Protein AF-A0A949JS38-F1 (afdb_monomer)

Nearest PDB structures (foldseek):
  2qen-assembly1_A  TM=5.656E-01  e=4.832E-04  unclassified
  4xgc-assembly1_A  TM=4.707E-01  e=5.385E-02  Drosophila melanogaster
  2z4r-assembly2_B  TM=6.639E-01  e=4.029E-01  Thermotoga maritima
  3bos-assembly1_B  TM=5.847E-01  e=5.251E-01  Shewanella amazonensis SB2B

Mean predicted aligned error: 8.57 Å

Sequence (221 aa):
MDEFELITRNENFEMDFFSFLRSLANSFRVAYITSSRDELQQMCHDKDISDSPFFNIFSNLPLRPFSRDEAIELVTVPSEHEGVPLGSYAEKLIDLAGLFPFYLQMACCSLFDHLTDDPDAEPNWKNVTEMFEEEALPHYSFIWEKFDDSEKSNMSKIASGKSIDRKFHFVNENLVRRGYLIETDAGPLLCSDSFRNFVLRSGDVQTGRGRFSSLLGKFKI

Secondary structure (DSSP, 8-state):
--STHHHHT-TTS-HHHHHHHHHHHHHSS-------SS-HHHH-SSHHHHT-GGGGGPPP----PPPHHHHHHHHHHHHHHTT---GGGHHHHHHHH-S-HHHHHHHHHHHHHHHHH-TTSPP-HHHHHHHHHHHHHHHHHHHHHHS-HHHHHHHHHHHTTPPPPGGGHHHHHHHHHTTSEEEETTEEEES-HHHHHHHHHHHHHHHS-----SSTTS---

Radius of gyration: 21.27 Å; Cα contacts (8 Å, |Δi|>4): 209; chains: 1; bounding box: 48×50×56 Å

pLDDT: mean 83.8, std 16.25, range [30.7, 98.25]

Solvent-accessible surface area (backbone atoms only — not comparable to full-atom values): 13008 Å² total; per-residue (Å²): 82,75,58,42,58,61,55,59,67,35,86,89,60,48,71,67,57,45,50,51,54,40,48,44,44,76,76,44,101,49,85,87,62,75,40,54,95,62,62,69,69,78,56,33,84,45,68,74,58,43,66,31,71,49,67,74,76,64,81,89,78,87,85,63,49,47,54,73,66,56,45,43,48,64,41,28,54,62,25,45,73,72,72,56,66,38,55,96,46,34,68,63,41,37,47,45,38,14,43,38,66,70,44,32,48,46,39,47,50,42,46,47,57,58,37,68,78,37,77,87,55,78,81,59,60,67,58,30,48,50,54,31,51,64,68,45,43,66,57,53,50,55,54,56,70,72,45,51,74,66,55,51,52,49,52,35,34,41,57,70,74,44,88,78,66,78,90,47,51,70,61,48,53,52,35,37,70,73,42,56,30,39,85,48,100,92,44,68,40,59,40,18,53,53,58,32,52,50,41,48,61,55,45,49,42,76,76,61,87,58,90,87,83,77,74,82,82,75,78,80,132

Foldseek 3Di:
DEQCLVVLPDPVCDLVNLVVVVCPVVVHVDDDDYDHPDQPLVSRPDPVNSPRCSSVVDDDDDDAFDDLVVQLCLQAVVCVVVVQGCNVCSVVLCQLQFRHSVLSVLLSVLQSVVCVVPVPDDGPVVSSSVSSLVVCVVVLVVVQVPDDPLLLVVLLCQLVVHDDDPVCVVSVVVCVSRQQWDQDPSGIHGRHPSSSVVSPVVVVVVVDDDDPPPPVPPDDD

Structure (mmCIF, N/CA/C/O backbone):
data_AF-A0A949JS38-F1
#
_entry.id   AF-A0A949JS38-F1
#
loop_
_atom_site.group_PDB
_atom_site.id
_atom_site.type_symbol
_atom_site.label_atom_id
_atom_site.label_alt_id
_atom_site.label_comp_id
_atom_site.label_asym_id
_atom_site.label_entity_id
_atom_site.label_seq_id
_atom_site.pdbx_PDB_ins_code
_atom_site.Cartn_x
_atom_site.Cartn_y
_atom_site.Cartn_z
_atom_site.occupancy
_atom_site.B_iso_or_equiv
_atom_site.auth_seq_id
_atom_site.auth_comp_id
_atom_site.auth_asym_id
_atom_site.auth_atom_id
_atom_site.pdbx_PDB_model_num
ATOM 1 N N . MET A 1 1 ? 15.409 -10.650 -11.166 1.00 87.94 1 MET A N 1
ATOM 2 C CA . MET A 1 1 ? 16.331 -9.503 -11.098 1.00 87.94 1 MET A CA 1
ATOM 3 C C . MET A 1 1 ? 15.569 -8.411 -10.399 1.00 87.94 1 MET A C 1
ATOM 5 O O . MET A 1 1 ? 14.572 -7.959 -10.949 1.00 87.94 1 MET A O 1
ATOM 9 N N . ASP A 1 2 ? 15.967 -8.109 -9.172 1.00 87.38 2 ASP A N 1
ATOM 10 C CA . ASP A 1 2 ? 15.264 -7.124 -8.359 1.00 87.38 2 ASP A CA 1
ATOM 11 C C . ASP A 1 2 ? 15.793 -5.713 -8.620 1.00 87.38 2 ASP A C 1
ATOM 13 O O . ASP A 1 2 ? 16.936 -5.573 -9.059 1.00 87.38 2 ASP A O 1
ATOM 17 N N . GLU A 1 3 ? 14.946 -4.709 -8.391 1.00 85.50 3 GLU A N 1
ATOM 18 C CA . GLU A 1 3 ? 15.237 -3.281 -8.590 1.00 85.50 3 GLU A CA 1
ATOM 19 C C . GLU A 1 3 ? 15.931 -2.990 -9.936 1.00 85.50 3 GLU A C 1
ATOM 21 O O . GLU A 1 3 ? 16.972 -2.328 -10.017 1.00 85.50 3 GLU A O 1
ATOM 26 N N . PHE A 1 4 ? 15.370 -3.526 -11.026 1.00 85.88 4 PHE A N 1
ATOM 27 C CA . PHE A 1 4 ? 15.986 -3.489 -12.355 1.00 85.88 4 PHE A CA 1
ATOM 28 C C . PHE A 1 4 ? 16.203 -2.057 -12.877 1.00 85.88 4 PHE A C 1
ATOM 30 O O . PHE A 1 4 ? 17.071 -1.837 -13.722 1.00 85.88 4 PHE A O 1
ATOM 37 N N . GLU A 1 5 ? 15.499 -1.061 -12.328 1.00 81.81 5 GLU A N 1
ATOM 38 C CA . GLU A 1 5 ? 15.739 0.356 -12.608 1.00 81.81 5 GLU A CA 1
ATOM 39 C C . GLU A 1 5 ? 17.166 0.824 -12.282 1.00 81.81 5 GLU A C 1
ATOM 41 O O . GLU A 1 5 ? 17.645 1.796 -12.865 1.00 81.81 5 GLU A O 1
ATOM 46 N N . LEU A 1 6 ? 17.868 0.153 -11.364 1.00 84.12 6 LEU A N 1
ATOM 47 C CA . LEU A 1 6 ? 19.260 0.476 -11.047 1.00 84.12 6 LEU A CA 1
ATOM 48 C C . LEU A 1 6 ? 20.198 0.091 -12.193 1.00 84.12 6 LEU A C 1
ATOM 50 O O . LEU A 1 6 ? 21.195 0.770 -12.433 1.00 84.12 6 LEU A O 1
ATOM 54 N N . ILE A 1 7 ? 19.863 -0.977 -12.920 1.00 83.25 7 ILE A N 1
ATOM 55 C CA . ILE A 1 7 ? 20.617 -1.433 -14.090 1.00 83.25 7 ILE A CA 1
ATOM 56 C C . ILE A 1 7 ? 20.345 -0.499 -15.268 1.00 83.25 7 ILE A C 1
ATOM 58 O O . ILE A 1 7 ? 21.285 -0.078 -15.932 1.00 83.25 7 ILE A O 1
ATOM 62 N N . THR A 1 8 ? 19.086 -0.108 -15.493 1.00 76.88 8 THR A N 1
ATOM 63 C CA . THR A 1 8 ? 18.723 0.775 -16.618 1.00 76.88 8 THR A CA 1
ATOM 64 C C . THR A 1 8 ? 19.242 2.205 -16.472 1.00 76.88 8 THR A C 1
ATOM 66 O O . THR A 1 8 ? 19.313 2.926 -17.461 1.00 76.88 8 THR A O 1
ATOM 69 N N . ARG A 1 9 ? 19.586 2.639 -15.253 1.00 76.00 9 ARG A N 1
ATOM 70 C CA . ARG A 1 9 ? 20.145 3.973 -14.970 1.00 76.00 9 ARG A CA 1
ATOM 71 C C . ARG A 1 9 ? 21.671 4.007 -14.916 1.00 76.00 9 ARG A C 1
ATOM 73 O O . ARG A 1 9 ? 22.242 5.076 -14.723 1.00 76.00 9 ARG A O 1
ATOM 80 N N . ASN A 1 10 ? 22.333 2.860 -15.021 1.00 81.62 10 ASN A N 1
ATOM 81 C CA . ASN A 1 10 ? 23.780 2.776 -14.909 1.00 81.62 10 ASN A CA 1
ATOM 82 C C . ASN A 1 10 ? 24.414 2.803 -16.303 1.00 81.62 10 ASN A C 1
ATOM 84 O O . ASN A 1 10 ? 24.256 1.870 -17.085 1.00 81.62 10 ASN A O 1
ATOM 88 N N . GLU A 1 11 ? 25.176 3.863 -16.568 1.00 79.88 11 GLU A N 1
ATOM 89 C CA . GLU A 1 11 ? 25.832 4.137 -17.853 1.00 79.88 11 GLU A CA 1
ATOM 90 C C . GLU A 1 11 ? 26.810 3.036 -18.299 1.00 79.88 11 GLU A C 1
ATOM 92 O O . GLU A 1 11 ? 27.129 2.944 -19.477 1.00 79.88 11 GLU A O 1
ATOM 97 N N . ASN A 1 12 ? 27.263 2.159 -17.394 1.00 84.62 12 ASN A N 1
ATOM 98 C CA . ASN A 1 12 ? 28.128 1.029 -17.752 1.00 84.62 12 ASN A CA 1
ATOM 99 C C . ASN A 1 12 ? 27.372 -0.131 -18.427 1.00 84.62 12 ASN A C 1
ATOM 101 O O . ASN A 1 12 ? 28.005 -1.069 -18.914 1.00 84.62 12 ASN A O 1
ATOM 105 N N . PHE A 1 13 ? 26.034 -0.119 -18.419 1.00 81.56 13 PHE A N 1
ATOM 106 C CA . PHE A 1 13 ? 25.211 -1.122 -19.094 1.00 81.56 13 PHE A CA 1
ATOM 107 C C . PHE A 1 13 ? 24.659 -0.559 -20.401 1.00 81.56 13 PHE A C 1
ATOM 109 O O . PHE A 1 13 ? 23.570 0.007 -20.459 1.00 81.56 13 PHE A O 1
ATOM 116 N N . GLU A 1 14 ? 25.431 -0.745 -21.465 1.00 79.88 14 GLU A N 1
ATOM 117 C CA . GLU A 1 14 ? 25.100 -0.274 -22.809 1.00 79.88 14 GLU A CA 1
ATOM 118 C C . GLU A 1 14 ? 24.140 -1.226 -23.555 1.00 79.88 14 GLU A C 1
ATOM 120 O O . GLU A 1 14 ? 23.794 -2.317 -23.094 1.00 79.88 14 GLU A O 1
ATOM 125 N N . MET A 1 15 ? 23.715 -0.839 -24.761 1.00 77.94 15 MET A N 1
ATOM 126 C CA . MET A 1 15 ? 22.736 -1.579 -25.572 1.00 77.94 15 MET A CA 1
ATOM 127 C C . MET A 1 15 ? 23.121 -3.043 -25.860 1.00 77.94 15 MET A C 1
ATOM 129 O O . MET A 1 15 ? 22.245 -3.915 -25.938 1.00 77.94 15 MET A O 1
ATOM 133 N N . ASP A 1 16 ? 24.415 -3.339 -25.977 1.00 83.75 16 ASP A N 1
ATOM 134 C CA . ASP A 1 16 ? 24.921 -4.695 -26.217 1.00 83.75 16 ASP A CA 1
ATOM 135 C C . ASP A 1 16 ? 24.599 -5.649 -25.061 1.00 83.75 16 ASP A C 1
ATOM 137 O O . ASP A 1 16 ? 24.275 -6.819 -25.288 1.00 83.75 16 ASP A O 1
ATOM 141 N N . PHE A 1 17 ? 24.592 -5.146 -23.824 1.00 86.69 17 PHE A N 1
ATOM 142 C CA . PHE A 1 17 ? 24.209 -5.925 -22.649 1.00 86.69 17 PHE A CA 1
ATOM 143 C C . PHE A 1 17 ? 22.748 -6.388 -22.744 1.00 86.69 17 PHE A C 1
ATOM 145 O O . PHE A 1 17 ? 22.448 -7.575 -22.586 1.00 86.69 17 PHE A O 1
ATOM 152 N N . PHE A 1 18 ? 21.830 -5.478 -23.078 1.00 84.69 18 PHE A N 1
ATOM 153 C CA . PHE A 1 18 ? 20.408 -5.801 -23.228 1.00 84.69 18 PHE A CA 1
ATOM 154 C C . PHE A 1 18 ? 20.143 -6.707 -24.438 1.00 84.69 18 PHE A C 1
ATOM 156 O O . PHE A 1 18 ? 19.307 -7.614 -24.375 1.00 84.69 18 PHE A O 1
ATOM 163 N N . SER A 1 19 ? 20.893 -6.519 -25.526 1.00 85.12 19 SER A N 1
ATOM 164 C CA . SER A 1 19 ? 20.834 -7.385 -26.709 1.00 85.12 19 SER A CA 1
ATOM 165 C C . SER A 1 19 ? 21.285 -8.812 -26.392 1.00 85.12 19 SER A C 1
ATOM 167 O O . SER A 1 19 ? 20.651 -9.777 -26.828 1.00 85.12 19 SER A O 1
ATOM 169 N N . PHE A 1 20 ? 22.330 -8.961 -25.575 1.00 88.44 20 PHE A N 1
ATOM 170 C CA . PHE A 1 20 ? 22.788 -10.256 -25.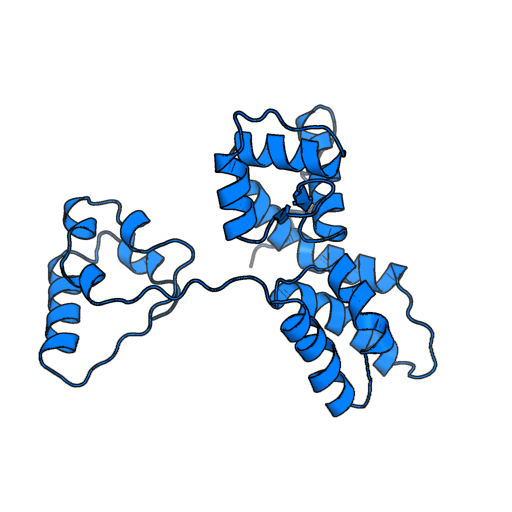082 1.00 88.44 20 PHE A CA 1
ATOM 171 C C . PHE A 1 20 ? 21.723 -10.952 -24.223 1.00 88.44 20 PHE A C 1
ATOM 173 O O . PHE A 1 20 ? 21.389 -12.108 -24.492 1.00 88.44 20 PHE A O 1
AT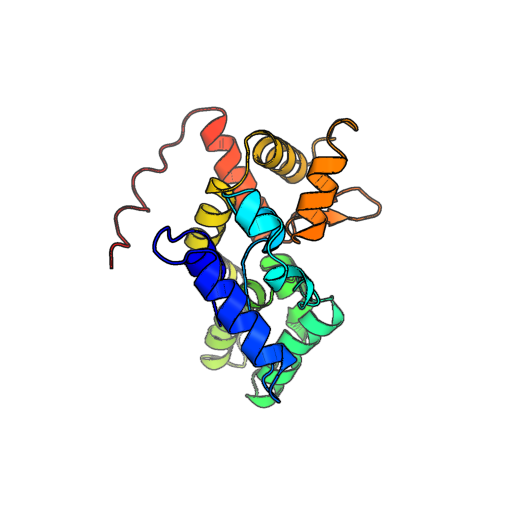OM 180 N N . LEU A 1 21 ? 21.119 -10.247 -23.258 1.00 89.12 21 LEU A N 1
ATOM 181 C CA . LEU A 1 21 ? 20.024 -10.799 -22.449 1.00 89.12 21 LEU A CA 1
ATOM 182 C C . LEU A 1 21 ? 18.840 -11.235 -23.326 1.00 89.12 21 LEU A C 1
ATOM 184 O O . LEU A 1 21 ? 18.326 -12.344 -23.176 1.00 89.12 21 LEU A O 1
ATOM 188 N N . ARG A 1 22 ? 18.443 -10.420 -24.312 1.00 86.88 22 ARG A N 1
ATOM 189 C CA . ARG A 1 22 ? 17.386 -10.797 -25.264 1.00 86.88 22 ARG A CA 1
ATOM 190 C C . ARG A 1 22 ? 17.742 -12.064 -26.044 1.00 86.88 22 ARG A C 1
ATOM 192 O O . ARG A 1 22 ? 16.888 -12.930 -26.227 1.00 86.88 22 ARG A O 1
ATOM 199 N N . SER A 1 23 ? 18.981 -12.169 -26.525 1.00 89.56 23 SER A N 1
ATOM 200 C CA . SER A 1 23 ? 19.458 -13.341 -27.265 1.00 89.56 23 SER A CA 1
ATOM 201 C C . SER A 1 23 ? 19.351 -14.615 -26.428 1.00 89.56 23 SER A C 1
ATOM 203 O O . SER A 1 23 ? 18.895 -15.641 -26.938 1.00 89.56 23 SER A O 1
ATOM 205 N N . LEU A 1 24 ? 19.682 -14.537 -25.135 1.00 91.25 24 LEU A N 1
ATOM 206 C CA . LEU A 1 24 ? 19.556 -15.663 -24.213 1.00 91.25 24 LEU A CA 1
ATOM 207 C C . LEU A 1 24 ? 18.102 -16.129 -24.053 1.00 91.25 24 LEU A C 1
ATOM 209 O O . LEU A 1 24 ? 17.839 -17.324 -24.183 1.00 91.25 24 LEU A O 1
ATOM 213 N N . ALA A 1 25 ? 17.163 -15.206 -23.831 1.00 88.50 25 ALA A N 1
ATOM 214 C CA . ALA A 1 25 ? 15.741 -15.541 -23.700 1.00 88.50 25 ALA A CA 1
ATOM 215 C C . ALA A 1 25 ? 15.124 -16.102 -24.993 1.00 88.50 25 ALA A C 1
ATOM 217 O O . ALA A 1 25 ? 14.260 -16.970 -24.937 1.00 88.50 25 ALA A O 1
ATOM 218 N N . ASN A 1 26 ? 15.567 -15.628 -26.162 1.00 87.31 26 ASN A N 1
ATOM 219 C CA . ASN A 1 26 ? 15.029 -16.085 -27.448 1.00 87.31 26 ASN A CA 1
ATOM 220 C C . ASN A 1 26 ? 15.641 -17.407 -27.925 1.00 87.31 26 ASN A C 1
ATOM 222 O O . ASN A 1 26 ? 14.975 -18.184 -28.606 1.00 87.31 26 ASN A O 1
ATOM 226 N N . SER A 1 27 ? 16.919 -17.641 -27.619 1.00 91.75 27 SER A N 1
ATOM 227 C CA . SER A 1 27 ? 17.679 -18.774 -28.166 1.00 91.75 27 SER A CA 1
ATOM 228 C C . SER A 1 27 ? 17.732 -19.969 -27.215 1.00 91.75 27 SER A C 1
ATOM 230 O O . SER A 1 27 ? 18.040 -21.081 -27.644 1.00 91.75 27 SER A O 1
ATOM 232 N N . PHE A 1 28 ? 17.431 -19.766 -25.930 1.00 91.56 28 PHE A N 1
ATOM 233 C CA . PHE A 1 28 ? 17.502 -20.796 -24.897 1.00 91.56 28 PHE A CA 1
ATOM 234 C C . PHE A 1 28 ? 16.249 -20.793 -24.019 1.00 91.56 28 PHE A C 1
ATOM 236 O O . PHE A 1 28 ? 15.435 -19.878 -24.044 1.00 91.56 28 PHE A O 1
ATOM 243 N N . ARG A 1 29 ? 16.090 -21.840 -23.200 1.00 90.31 29 ARG A N 1
ATOM 244 C CA . ARG A 1 29 ? 14.990 -21.952 -22.228 1.00 90.31 29 ARG A CA 1
ATOM 245 C C . ARG A 1 29 ? 15.288 -21.132 -20.970 1.00 90.31 29 ARG A C 1
ATOM 247 O O . ARG A 1 29 ? 15.443 -21.693 -19.889 1.00 90.31 29 ARG A O 1
ATOM 254 N N . VAL A 1 30 ? 15.413 -19.819 -21.135 1.00 91.69 30 VAL A N 1
ATOM 255 C CA . VAL A 1 30 ? 15.666 -18.863 -20.052 1.00 91.69 30 VAL A CA 1
ATOM 256 C C . VAL A 1 30 ? 14.464 -17.935 -19.929 1.00 91.69 30 VAL A C 1
ATOM 258 O O . VAL A 1 30 ? 14.042 -17.336 -20.912 1.00 91.69 30 VAL A O 1
ATOM 261 N N . ALA A 1 31 ? 13.926 -17.809 -18.716 1.00 89.06 31 ALA A N 1
ATOM 262 C CA . ALA A 1 31 ? 12.876 -16.852 -18.387 1.00 89.06 31 ALA A CA 1
ATOM 263 C C . ALA A 1 31 ? 13.424 -15.804 -17.414 1.00 89.06 31 ALA A C 1
ATOM 265 O O . ALA A 1 31 ? 14.128 -16.143 -16.460 1.00 89.06 31 ALA A O 1
ATOM 266 N N . TYR A 1 32 ? 13.081 -14.539 -17.647 1.00 89.06 32 TYR A N 1
ATOM 267 C CA . TYR A 1 32 ? 13.442 -13.434 -16.770 1.00 89.06 32 TYR A CA 1
ATOM 268 C C . TYR A 1 32 ? 12.217 -12.946 -16.011 1.00 89.06 32 TYR A C 1
ATOM 270 O O . TYR A 1 32 ? 11.167 -12.705 -16.598 1.00 89.06 32 TYR A O 1
ATOM 278 N N . ILE A 1 33 ? 12.389 -12.762 -14.707 1.00 89.88 33 ILE A N 1
ATOM 279 C CA . ILE A 1 33 ? 11.440 -12.051 -13.856 1.00 89.88 33 ILE A CA 1
ATOM 280 C C . ILE A 1 33 ? 12.175 -10.818 -13.352 1.00 89.88 33 ILE A C 1
ATOM 282 O O . ILE A 1 33 ? 13.235 -10.945 -12.728 1.00 89.88 33 ILE A O 1
ATOM 286 N N . THR A 1 34 ? 11.652 -9.642 -13.673 1.00 89.00 34 THR A N 1
ATOM 287 C CA . THR A 1 34 ? 12.184 -8.346 -13.252 1.00 89.00 34 THR A CA 1
ATOM 288 C C . THR A 1 34 ? 11.163 -7.648 -12.361 1.00 89.00 34 THR A C 1
ATOM 290 O O . THR A 1 34 ? 9.959 -7.759 -12.587 1.00 89.00 34 THR A O 1
ATOM 293 N N . SER A 1 35 ? 11.644 -6.937 -11.349 1.00 89.50 35 SER A N 1
ATOM 294 C CA . SER A 1 35 ? 10.848 -6.002 -10.551 1.00 89.50 35 SER A CA 1
ATOM 295 C C . SER A 1 35 ? 11.441 -4.609 -10.683 1.00 89.50 35 SER A C 1
ATOM 297 O O . SER A 1 35 ? 12.659 -4.445 -10.784 1.00 89.50 35 SER A O 1
ATOM 299 N N . SER A 1 36 ? 10.567 -3.611 -10.715 1.00 85.88 36 SER A N 1
ATOM 300 C CA . SER A 1 36 ? 10.944 -2.205 -10.717 1.00 85.88 36 SER A CA 1
ATOM 301 C C . SER A 1 36 ? 9.856 -1.353 -10.083 1.00 85.88 36 SER A C 1
ATOM 303 O O . SER A 1 36 ? 8.688 -1.746 -10.050 1.00 85.88 36 SER A O 1
ATOM 305 N N . ARG A 1 37 ? 10.235 -0.178 -9.571 1.00 78.69 37 ARG A N 1
ATOM 306 C CA . ARG A 1 37 ? 9.273 0.765 -8.971 1.00 78.69 37 ARG A CA 1
ATOM 307 C C . ARG A 1 37 ? 8.368 1.444 -9.994 1.00 78.69 37 ARG A C 1
ATOM 309 O O . ARG A 1 37 ? 7.178 1.594 -9.738 1.00 78.69 37 ARG A O 1
ATOM 316 N N . ASP A 1 38 ? 8.933 1.835 -11.130 1.00 73.69 38 ASP A N 1
ATOM 317 C CA . ASP A 1 38 ? 8.195 2.423 -12.248 1.00 73.69 38 ASP A CA 1
ATOM 318 C C . ASP A 1 38 ? 8.284 1.505 -13.472 1.00 73.69 38 ASP A C 1
ATOM 320 O O . ASP A 1 38 ? 9.116 0.593 -13.535 1.00 73.69 38 ASP A O 1
ATOM 324 N N . GLU A 1 39 ? 7.420 1.741 -14.458 1.00 72.81 39 GLU A N 1
ATOM 325 C CA . GLU A 1 39 ? 7.429 0.990 -15.712 1.00 72.81 39 GLU A CA 1
ATOM 326 C C . GLU A 1 39 ? 8.792 1.124 -16.406 1.00 72.81 39 GLU A C 1
ATOM 328 O O . GLU A 1 39 ? 9.268 2.230 -16.663 1.00 72.81 39 GLU A O 1
ATOM 333 N N . LEU A 1 40 ? 9.412 -0.009 -16.749 1.00 68.38 40 LEU A N 1
ATOM 334 C CA . LEU A 1 40 ? 10.768 -0.054 -17.316 1.00 68.38 40 LEU A CA 1
ATOM 335 C C . LEU A 1 40 ? 10.936 0.815 -18.572 1.00 68.38 40 LEU A C 1
ATOM 337 O O . LEU A 1 40 ? 11.979 1.439 -18.758 1.00 68.38 40 LEU A O 1
ATOM 341 N N . GLN A 1 41 ? 9.888 0.904 -19.394 1.00 64.44 41 GLN A N 1
ATOM 342 C CA . GLN A 1 41 ? 9.847 1.741 -20.599 1.00 64.44 41 GLN A CA 1
ATOM 343 C C . GLN A 1 41 ? 9.968 3.238 -20.276 1.00 64.44 41 GLN A C 1
ATOM 345 O O . GLN A 1 41 ? 10.557 3.984 -21.050 1.00 64.44 41 GLN A O 1
ATOM 350 N N . GLN A 1 42 ? 9.451 3.676 -19.124 1.00 64.94 42 GLN A N 1
ATOM 351 C CA . GLN A 1 42 ? 9.518 5.069 -18.673 1.00 64.94 42 GLN A CA 1
ATOM 352 C C . GLN A 1 42 ? 10.854 5.402 -17.986 1.00 64.94 42 GLN A C 1
ATOM 354 O O . GLN A 1 42 ? 11.213 6.570 -17.873 1.00 64.94 42 GLN A O 1
ATOM 359 N N . MET A 1 43 ? 11.594 4.385 -17.529 1.00 59.09 43 MET A N 1
ATOM 360 C CA . MET A 1 43 ? 12.830 4.531 -16.746 1.00 59.09 43 MET A CA 1
ATOM 361 C C . MET A 1 43 ? 14.115 4.576 -17.585 1.00 59.09 43 MET A C 1
ATOM 363 O O . MET A 1 43 ? 15.190 4.818 -17.034 1.00 59.09 43 MET A O 1
ATOM 367 N N . CYS A 1 44 ? 14.033 4.337 -18.895 1.00 58.81 44 CYS A N 1
ATOM 368 C CA . CYS A 1 44 ? 15.180 4.437 -19.794 1.00 58.81 44 CYS A CA 1
ATOM 369 C C . CYS A 1 44 ? 15.436 5.908 -20.151 1.00 58.81 44 CYS A C 1
ATOM 371 O O . CYS A 1 44 ? 14.646 6.531 -20.856 1.00 58.81 44 CYS A O 1
ATOM 373 N N . HIS A 1 45 ? 16.539 6.470 -19.646 1.00 54.72 45 HIS A N 1
ATOM 374 C CA . HIS A 1 45 ? 16.934 7.854 -19.935 1.00 54.72 45 HIS A CA 1
ATOM 375 C C . HIS A 1 45 ? 17.437 8.047 -21.372 1.00 54.72 45 HIS A C 1
ATOM 377 O O . HIS A 1 45 ? 17.304 9.142 -21.918 1.00 54.72 45 HIS A O 1
ATOM 383 N N . ASP A 1 46 ? 17.951 6.984 -21.992 1.00 56.09 46 ASP A N 1
ATOM 384 C CA . ASP A 1 46 ? 18.319 6.974 -23.402 1.00 56.09 46 ASP A CA 1
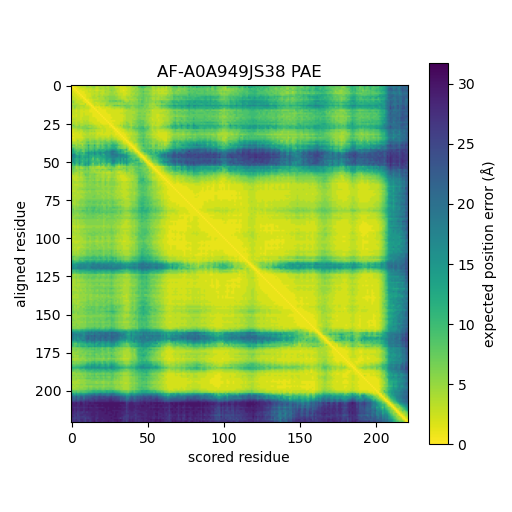ATOM 385 C C . ASP A 1 46 ? 17.148 6.493 -24.255 1.00 56.09 46 ASP A C 1
ATOM 387 O O . ASP A 1 46 ? 16.683 5.359 -24.103 1.00 56.09 46 ASP A O 1
ATOM 391 N N . LYS A 1 47 ? 16.698 7.339 -25.190 1.00 54.06 47 LYS A N 1
ATOM 392 C CA . LYS A 1 47 ? 15.646 6.981 -26.158 1.00 54.06 47 LYS A CA 1
ATOM 393 C C . LYS A 1 47 ? 16.027 5.759 -26.996 1.00 54.06 47 LYS A C 1
ATOM 395 O O . LYS A 1 47 ? 15.174 4.943 -27.327 1.00 54.06 47 LYS A O 1
ATOM 400 N N . ASP A 1 48 ? 17.318 5.598 -27.264 1.00 52.47 48 ASP A N 1
ATOM 401 C CA . ASP A 1 48 ? 17.834 4.446 -27.996 1.00 52.47 48 ASP A CA 1
ATOM 402 C C . ASP A 1 48 ? 17.683 3.150 -27.171 1.00 52.47 48 ASP A C 1
ATOM 404 O O . ASP A 1 48 ? 17.363 2.096 -27.717 1.00 52.47 48 ASP A O 1
ATOM 408 N N . ILE A 1 49 ? 17.825 3.220 -25.839 1.00 54.78 49 ILE A N 1
ATOM 409 C CA . ILE A 1 49 ? 17.631 2.083 -24.923 1.00 54.78 49 ILE A CA 1
ATOM 410 C C . ILE A 1 49 ? 16.139 1.831 -24.655 1.00 54.78 49 ILE A C 1
ATOM 412 O O . ILE A 1 49 ? 15.744 0.671 -24.560 1.00 54.78 49 ILE A O 1
ATOM 416 N N . SER A 1 50 ? 15.288 2.863 -24.587 1.00 55.88 50 SER A N 1
ATOM 417 C CA . SER A 1 50 ? 13.832 2.672 -24.454 1.00 55.88 50 SER A CA 1
ATOM 418 C C . SER A 1 50 ? 13.224 1.962 -25.665 1.00 55.88 50 SER A C 1
ATOM 420 O O . SER A 1 50 ? 12.310 1.156 -25.505 1.00 55.88 50 SER A O 1
ATOM 422 N N . ASP A 1 51 ? 13.782 2.205 -26.855 1.00 57.47 51 ASP A N 1
ATOM 423 C CA . ASP A 1 51 ? 13.426 1.508 -28.096 1.00 57.47 51 ASP A CA 1
ATOM 424 C C . ASP A 1 51 ? 14.137 0.146 -28.233 1.00 57.47 51 ASP A C 1
ATOM 426 O O . ASP A 1 51 ? 13.956 -0.566 -29.230 1.00 57.47 51 ASP A O 1
ATOM 430 N N . SER A 1 52 ? 14.923 -0.263 -27.224 1.00 65.00 52 SER A N 1
ATOM 431 C CA . SER A 1 52 ? 15.607 -1.552 -27.228 1.00 65.00 52 SER A CA 1
ATOM 432 C C . SER A 1 52 ? 14.592 -2.684 -27.370 1.00 65.00 52 SER A C 1
ATOM 434 O O . SER A 1 52 ? 13.660 -2.809 -26.563 1.00 65.00 52 SER A O 1
ATOM 436 N N . PRO A 1 53 ? 14.815 -3.614 -28.315 1.00 64.31 53 PRO A N 1
ATOM 437 C CA . PRO A 1 53 ? 13.991 -4.801 -28.443 1.00 64.31 53 PRO A CA 1
ATOM 438 C C . PRO A 1 53 ? 13.912 -5.602 -27.136 1.00 64.31 53 PRO A C 1
ATOM 440 O O . PRO A 1 53 ? 12.969 -6.366 -26.958 1.00 64.31 53 PRO A O 1
ATOM 443 N N . PHE A 1 54 ? 14.868 -5.474 -26.210 1.00 72.88 54 PHE A N 1
ATOM 444 C CA . PHE A 1 54 ? 14.826 -6.198 -24.938 1.00 72.88 54 PHE A CA 1
ATOM 445 C C . PHE A 1 54 ? 13.572 -5.891 -24.110 1.00 72.88 54 PHE A C 1
ATOM 447 O O . PHE A 1 54 ? 12.984 -6.819 -23.575 1.00 72.88 54 PHE A O 1
ATOM 454 N N . PHE A 1 55 ? 13.077 -4.654 -24.055 1.00 72.44 55 PHE A N 1
ATOM 455 C CA . PHE A 1 55 ? 11.886 -4.364 -23.241 1.00 72.44 55 PHE A CA 1
ATOM 456 C C . PHE A 1 55 ? 10.594 -4.945 -23.833 1.00 72.44 55 PHE A C 1
ATOM 458 O O . PHE A 1 55 ? 9.640 -5.204 -23.105 1.00 72.44 55 PHE A O 1
ATOM 465 N N . ASN A 1 56 ? 10.590 -5.255 -25.133 1.00 71.75 56 ASN A N 1
ATOM 466 C CA . ASN A 1 56 ? 9.431 -5.807 -25.837 1.00 71.75 56 ASN A CA 1
ATOM 467 C C . ASN A 1 56 ? 9.169 -7.297 -25.561 1.00 71.75 56 ASN A C 1
ATOM 469 O O . ASN A 1 56 ? 8.164 -7.818 -26.039 1.00 71.75 56 ASN A O 1
ATOM 473 N N . ILE A 1 57 ? 10.056 -8.011 -24.854 1.00 76.12 57 ILE A N 1
ATOM 474 C CA . ILE A 1 57 ? 9.811 -9.425 -24.492 1.00 76.12 57 ILE A CA 1
ATOM 475 C C . ILE A 1 57 ? 9.118 -9.587 -23.136 1.00 76.12 57 ILE A C 1
ATOM 477 O O . ILE A 1 57 ? 8.743 -10.702 -22.781 1.00 76.12 57 ILE A O 1
ATOM 481 N N . PHE A 1 58 ? 8.960 -8.503 -22.372 1.00 82.38 58 PHE A N 1
ATOM 482 C CA . PHE A 1 58 ? 8.354 -8.552 -21.047 1.00 82.38 58 PHE A CA 1
ATOM 483 C C . PHE A 1 58 ? 6.849 -8.306 -21.104 1.00 82.38 58 PHE A C 1
ATOM 485 O O . PHE A 1 58 ? 6.355 -7.478 -21.865 1.00 82.38 58 PHE A O 1
ATOM 492 N N . SER A 1 59 ? 6.120 -9.026 -20.254 1.00 83.44 59 SER A N 1
ATOM 493 C CA . SER A 1 59 ? 4.732 -8.714 -19.915 1.00 83.44 59 SER A CA 1
ATOM 494 C C . SER A 1 59 ? 4.715 -7.994 -18.572 1.00 83.44 59 SER A C 1
ATOM 496 O O . SER A 1 59 ? 5.273 -8.501 -17.600 1.00 83.44 59 SER A O 1
ATOM 498 N N . ASN A 1 60 ? 4.080 -6.824 -18.514 1.00 84.25 60 ASN A N 1
ATOM 499 C CA . ASN A 1 60 ? 3.993 -6.050 -17.280 1.00 84.25 60 ASN A CA 1
ATOM 500 C C . ASN A 1 60 ? 2.901 -6.626 -16.375 1.00 84.25 60 ASN A C 1
ATOM 502 O O . ASN A 1 60 ? 1.737 -6.696 -16.771 1.00 84.25 60 ASN A O 1
ATOM 506 N N . LEU A 1 61 ? 3.274 -6.984 -15.148 1.00 87.75 61 LEU A N 1
ATOM 507 C CA . LEU A 1 61 ? 2.343 -7.346 -14.084 1.00 87.75 61 LEU A CA 1
ATOM 508 C C . LEU A 1 61 ? 2.394 -6.257 -13.001 1.00 87.75 61 LEU A C 1
ATOM 510 O O . LEU A 1 61 ? 3.297 -6.283 -12.165 1.00 87.75 61 LEU A O 1
ATOM 514 N N . PRO A 1 62 ? 1.481 -5.270 -13.018 1.00 84.56 62 PRO A N 1
ATOM 515 C CA . PRO A 1 62 ? 1.473 -4.224 -12.006 1.00 84.56 62 PRO A CA 1
ATOM 516 C C . PRO A 1 62 ? 1.025 -4.800 -10.660 1.00 84.56 62 PRO A C 1
ATOM 518 O O . PRO A 1 62 ? -0.094 -5.301 -10.541 1.00 84.56 62 PRO A O 1
ATOM 521 N N . LEU A 1 63 ? 1.875 -4.682 -9.640 1.00 88.19 63 LEU A N 1
ATOM 522 C CA . LEU A 1 63 ? 1.491 -4.971 -8.261 1.00 88.19 63 LEU A CA 1
ATOM 523 C C . LEU A 1 63 ? 0.711 -3.784 -7.696 1.00 88.19 63 LEU A C 1
ATOM 525 O O . LEU A 1 63 ? 1.127 -2.631 -7.820 1.00 88.19 63 LEU A O 1
ATOM 529 N N . ARG A 1 64 ? -0.444 -4.075 -7.105 1.00 89.50 64 ARG A N 1
ATOM 530 C CA . ARG A 1 64 ? -1.361 -3.093 -6.521 1.00 89.50 64 ARG A CA 1
ATOM 531 C C . ARG A 1 64 ? -1.534 -3.385 -5.030 1.00 89.50 64 ARG A C 1
ATOM 533 O O . ARG A 1 64 ? -1.181 -4.486 -4.600 1.00 89.50 64 ARG A O 1
ATOM 540 N N . PRO A 1 65 ? -2.068 -2.433 -4.241 1.00 93.50 65 PRO A N 1
ATOM 541 C CA . PRO A 1 65 ? -2.610 -2.777 -2.934 1.00 93.50 65 PRO A CA 1
ATOM 542 C C . PRO A 1 65 ? -3.575 -3.956 -3.051 1.00 93.50 65 PRO A C 1
ATOM 544 O O . PRO A 1 65 ? -4.181 -4.168 -4.107 1.00 93.50 65 PRO A O 1
ATOM 547 N N . PHE A 1 66 ? -3.718 -4.695 -1.961 1.00 95.81 66 PHE A N 1
ATOM 548 C CA . PHE A 1 66 ? -4.673 -5.782 -1.874 1.00 95.81 66 PHE A CA 1
ATOM 549 C C . PHE A 1 66 ? -6.097 -5.307 -2.153 1.00 95.81 66 PHE A C 1
ATOM 551 O O . PHE A 1 66 ? -6.481 -4.166 -1.895 1.00 95.81 66 PHE A O 1
ATOM 558 N N . SER A 1 67 ? -6.902 -6.218 -2.677 1.00 94.69 67 SER A N 1
ATOM 559 C CA . SER A 1 67 ? -8.343 -6.145 -2.519 1.00 94.69 67 SER A CA 1
ATOM 560 C C . SER A 1 67 ? -8.710 -6.261 -1.040 1.00 94.69 67 SER A C 1
ATOM 562 O O . SER A 1 67 ? -7.924 -6.691 -0.194 1.00 94.69 67 SER A O 1
ATOM 564 N N . ARG A 1 68 ? -9.942 -5.882 -0.710 1.00 95.12 68 ARG A N 1
ATOM 565 C CA . ARG A 1 68 ? -10.430 -5.980 0.665 1.00 95.12 68 ARG A CA 1
ATOM 566 C C . ARG A 1 68 ? -10.434 -7.423 1.179 1.00 95.12 68 ARG A C 1
ATOM 568 O O . ARG A 1 68 ? -10.091 -7.640 2.333 1.00 95.12 68 ARG A O 1
ATOM 575 N N . ASP A 1 69 ? -10.770 -8.386 0.323 1.00 97.44 69 ASP A N 1
ATOM 576 C CA . ASP A 1 69 ? -10.802 -9.805 0.690 1.00 97.44 69 ASP A CA 1
ATOM 577 C C . ASP A 1 69 ? -9.388 -10.343 0.957 1.00 97.44 69 ASP A C 1
ATOM 579 O O . ASP A 1 69 ? -9.169 -10.987 1.978 1.00 97.44 69 ASP A O 1
ATOM 583 N N . GLU A 1 70 ? -8.408 -9.993 0.115 1.00 97.94 70 GLU A N 1
ATOM 584 C CA . GLU A 1 70 ? -6.991 -10.336 0.335 1.00 97.94 70 GLU A CA 1
ATOM 585 C C . GLU A 1 70 ? -6.436 -9.688 1.615 1.00 97.94 70 GLU A C 1
ATOM 587 O O . GLU A 1 70 ? -5.659 -10.304 2.343 1.00 97.94 70 GLU A O 1
ATOM 592 N N . ALA A 1 71 ? -6.839 -8.451 1.921 1.00 98.00 71 ALA A N 1
ATOM 593 C CA . ALA A 1 71 ? -6.444 -7.771 3.152 1.00 98.00 71 ALA A CA 1
ATOM 594 C C . ALA A 1 71 ? -7.036 -8.445 4.397 1.00 98.00 71 ALA A C 1
ATOM 596 O O . ALA A 1 71 ? -6.327 -8.630 5.384 1.00 98.00 71 ALA A O 1
ATOM 597 N N . ILE A 1 72 ? -8.308 -8.851 4.347 1.00 98.25 72 ILE A N 1
ATOM 598 C CA . ILE A 1 72 ? -8.934 -9.624 5.426 1.00 98.25 72 ILE A CA 1
ATOM 599 C C . ILE A 1 72 ? -8.210 -10.960 5.596 1.00 98.25 72 ILE A C 1
ATOM 601 O O . ILE A 1 72 ? -7.851 -11.300 6.718 1.00 98.25 72 ILE A O 1
ATOM 605 N N . GLU A 1 73 ? -7.932 -11.672 4.503 1.00 98.19 73 GLU A N 1
ATOM 606 C CA . GLU A 1 73 ? -7.218 -12.952 4.537 1.00 98.19 73 GLU A CA 1
ATOM 607 C C . GLU A 1 73 ? -5.817 -12.814 5.154 1.00 98.19 73 GLU A C 1
ATOM 609 O O . GLU A 1 73 ? -5.432 -13.631 5.995 1.00 98.19 73 GLU A O 1
ATOM 614 N N . LEU A 1 74 ? -5.083 -11.746 4.811 1.00 98.06 74 LEU A N 1
ATOM 615 C CA . LEU A 1 74 ? -3.778 -11.437 5.402 1.00 98.06 74 LEU A CA 1
ATOM 616 C C . LEU A 1 74 ? -3.857 -11.247 6.922 1.00 98.06 74 LEU A C 1
ATOM 618 O O . LEU A 1 74 ? -2.937 -11.648 7.631 1.00 98.06 74 LEU A O 1
ATOM 622 N N . VAL A 1 75 ? -4.929 -10.626 7.420 1.00 98.12 75 VAL A N 1
ATOM 623 C CA . VAL A 1 75 ? -5.136 -10.405 8.857 1.00 98.12 75 VAL A CA 1
ATOM 624 C C . VAL A 1 75 ? -5.543 -11.704 9.550 1.00 98.12 75 VAL A C 1
ATOM 626 O O . VAL A 1 75 ? -5.030 -12.017 10.624 1.00 98.12 75 VAL A O 1
ATOM 629 N N . THR A 1 76 ? -6.478 -12.462 8.976 1.00 97.88 76 THR A N 1
ATOM 630 C CA . THR A 1 76 ? -7.120 -13.592 9.660 1.00 97.88 76 THR A CA 1
ATOM 631 C C . THR A 1 76 ? -6.265 -14.850 9.638 1.00 97.88 76 THR A C 1
ATOM 633 O O . THR A 1 76 ? -6.030 -15.437 10.687 1.00 97.88 76 THR A O 1
ATOM 636 N N . VAL A 1 77 ? -5.763 -15.264 8.471 1.00 97.75 77 VAL A N 1
ATOM 637 C CA . VAL A 1 77 ? -5.175 -16.605 8.303 1.00 97.75 77 VAL A CA 1
ATOM 638 C C . VAL A 1 77 ? -3.892 -16.801 9.122 1.00 97.75 77 VAL A C 1
ATOM 640 O O . VAL A 1 77 ? -3.807 -17.797 9.844 1.00 97.75 77 VAL A O 1
ATOM 643 N N . PRO A 1 78 ? -2.894 -15.894 9.078 1.00 96.50 78 PRO A N 1
ATOM 644 C CA . PRO A 1 78 ? -1.667 -16.072 9.853 1.00 96.50 78 PRO A CA 1
ATOM 645 C C . PRO A 1 78 ? -1.921 -15.967 11.357 1.00 96.50 78 PRO A C 1
ATOM 647 O O . PRO A 1 78 ? -1.348 -16.717 12.140 1.00 96.50 78 PRO A O 1
ATOM 650 N N . SER A 1 79 ? -2.802 -15.055 11.766 1.00 95.94 79 SER A N 1
ATOM 651 C CA . SER A 1 79 ? -3.052 -14.794 13.181 1.00 95.94 79 SER A CA 1
ATOM 652 C C . SER A 1 79 ? -3.858 -15.910 13.856 1.00 95.94 79 SER A C 1
ATOM 654 O O . SER A 1 79 ? -3.556 -16.298 14.984 1.00 95.94 79 SER A O 1
ATOM 656 N N . GLU A 1 80 ? -4.818 -16.507 13.142 1.00 96.00 80 GLU A N 1
ATOM 657 C CA . GLU A 1 80 ? -5.515 -17.722 13.576 1.00 96.00 80 GLU A CA 1
ATOM 658 C C . GLU A 1 80 ? -4.564 -18.916 13.699 1.00 96.00 80 GLU A C 1
ATOM 660 O O . GLU A 1 80 ? -4.660 -19.673 14.666 1.00 96.00 80 GLU A O 1
ATOM 665 N N . HIS A 1 81 ? -3.630 -19.074 12.754 1.00 96.19 81 HIS A N 1
ATOM 666 C CA . HIS A 1 81 ? -2.634 -20.148 12.794 1.00 96.19 81 HIS A CA 1
ATOM 667 C C . HIS A 1 81 ? -1.738 -20.065 14.040 1.00 96.19 81 HIS A C 1
ATOM 669 O O . HIS A 1 81 ? -1.454 -21.089 14.659 1.00 96.19 81 HIS A O 1
ATOM 675 N N . GLU A 1 82 ? -1.348 -18.854 14.443 1.00 94.44 82 GLU A N 1
ATOM 676 C CA . GLU A 1 82 ? -0.523 -18.613 15.636 1.00 94.44 82 GLU A CA 1
ATOM 677 C C . GLU A 1 82 ? -1.333 -18.537 16.946 1.00 94.44 82 GLU A C 1
ATOM 679 O O . GLU A 1 82 ? -0.769 -18.321 18.017 1.00 94.44 82 GLU A O 1
ATOM 684 N N . GLY A 1 83 ? -2.655 -18.738 16.897 1.00 92.94 83 GLY A N 1
ATOM 685 C CA . GLY A 1 83 ? -3.512 -18.772 18.086 1.00 92.94 83 GLY A CA 1
ATOM 686 C C . GLY A 1 83 ? -3.861 -17.403 18.681 1.00 92.94 83 GLY A C 1
ATOM 687 O O . GLY A 1 83 ? -4.407 -17.356 19.783 1.00 92.94 83 GLY A O 1
ATOM 688 N N . VAL A 1 84 ? -3.606 -16.308 17.958 1.00 93.62 84 VAL A N 1
ATOM 689 C CA . VAL A 1 84 ? -3.939 -14.928 18.357 1.00 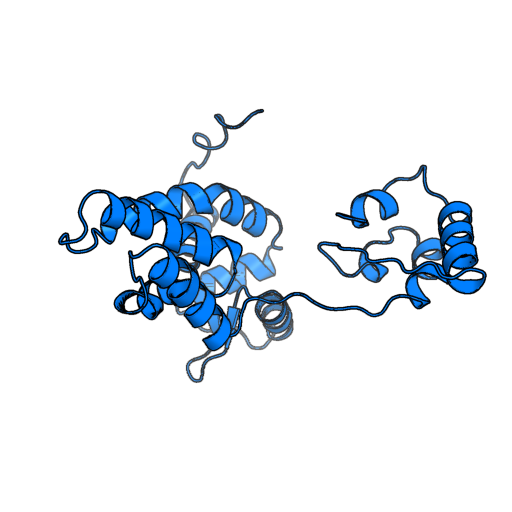93.62 84 VAL A CA 1
ATOM 690 C C . VAL A 1 84 ? -4.836 -14.309 17.277 1.00 93.62 84 VAL A C 1
ATOM 692 O O . VAL A 1 84 ? -4.380 -13.490 16.483 1.00 93.62 84 VAL A O 1
ATOM 695 N N . PRO A 1 85 ? -6.111 -14.721 17.168 1.00 94.62 85 PRO A N 1
ATOM 696 C CA . PRO A 1 85 ? -6.960 -14.359 16.037 1.00 94.62 85 PRO A CA 1
ATOM 697 C C . PRO A 1 85 ? -7.251 -12.852 15.994 1.00 94.62 85 PRO A C 1
ATOM 699 O O . PRO A 1 85 ? -7.928 -12.308 16.866 1.00 94.62 85 PRO A O 1
ATOM 702 N N . LEU A 1 86 ? -6.806 -12.181 14.928 1.00 96.56 86 LEU A N 1
ATOM 703 C CA . LEU A 1 86 ? -7.020 -10.742 14.720 1.00 96.56 86 LEU A CA 1
ATOM 704 C C . LEU A 1 86 ? -8.291 -10.414 13.920 1.00 96.56 86 LEU A C 1
ATOM 706 O O . LEU A 1 86 ? -8.570 -9.245 13.652 1.00 96.56 86 LEU A O 1
ATOM 710 N N . GLY A 1 87 ? -9.076 -11.419 13.524 1.00 96.38 87 GLY A N 1
ATOM 711 C CA . GLY A 1 87 ? -10.196 -11.246 12.591 1.00 96.38 87 GLY A CA 1
ATOM 712 C C . GLY A 1 87 ? -11.275 -10.258 13.043 1.00 96.38 87 GLY A C 1
ATOM 713 O O . GLY A 1 87 ? -11.805 -9.513 12.221 1.00 96.38 87 GLY A O 1
ATOM 714 N N . SER A 1 88 ? -11.553 -10.166 14.346 1.00 96.06 88 SER A N 1
ATOM 715 C CA . SER A 1 88 ? -12.485 -9.173 14.912 1.00 96.06 88 SER A CA 1
ATOM 716 C C . SER A 1 88 ? -12.003 -7.724 14.759 1.00 96.06 88 SER A C 1
ATOM 718 O O . SER A 1 88 ? -12.798 -6.792 14.888 1.00 96.06 88 SER A O 1
ATOM 720 N N . TYR A 1 89 ? -10.717 -7.529 14.466 1.00 96.81 89 TYR A N 1
ATOM 721 C CA . TYR A 1 89 ? -10.056 -6.235 14.351 1.00 96.81 89 TYR A CA 1
ATOM 722 C C . TYR A 1 89 ? -9.681 -5.870 12.909 1.00 96.81 89 TYR A C 1
ATOM 724 O O . TYR A 1 89 ? -9.166 -4.773 12.687 1.00 96.81 89 TYR A O 1
ATOM 732 N N . ALA A 1 90 ? -9.959 -6.743 11.933 1.00 97.75 90 ALA A N 1
ATOM 733 C CA . ALA A 1 90 ? -9.517 -6.593 10.546 1.00 97.75 90 ALA A CA 1
ATOM 734 C C . ALA A 1 90 ? -9.917 -5.251 9.922 1.00 97.75 90 ALA A C 1
ATOM 736 O O . ALA A 1 90 ? -9.067 -4.558 9.375 1.00 97.75 90 ALA A O 1
ATOM 737 N N . GLU A 1 91 ? -11.175 -4.832 10.080 1.00 97.44 91 GLU A N 1
ATOM 738 C CA . GLU A 1 91 ? -11.648 -3.541 9.556 1.00 97.44 91 GLU A CA 1
ATOM 739 C C . GLU A 1 91 ? -10.856 -2.367 10.119 1.00 97.44 91 GLU A C 1
ATOM 741 O O . GLU A 1 91 ? -10.421 -1.489 9.387 1.00 97.44 91 GLU A O 1
ATOM 746 N N . LYS A 1 92 ? -10.592 -2.389 11.425 1.00 97.50 92 LYS A N 1
ATOM 747 C CA . LYS A 1 92 ? -9.886 -1.303 12.095 1.00 97.50 92 LYS A CA 1
ATOM 748 C C . LYS A 1 92 ? -8.404 -1.255 11.723 1.00 97.50 92 LYS A C 1
ATOM 750 O O . LYS A 1 92 ? -7.826 -0.174 11.657 1.00 97.50 92 LYS A O 1
ATOM 755 N N . LEU A 1 93 ? -7.795 -2.413 11.469 1.00 98.12 93 LEU A N 1
ATOM 756 C CA . LEU A 1 93 ? -6.434 -2.509 10.939 1.00 98.12 93 LEU A CA 1
ATOM 757 C C . LEU A 1 93 ? -6.363 -1.988 9.497 1.00 98.12 93 LEU A C 1
ATOM 759 O O . LEU A 1 93 ? -5.431 -1.259 9.161 1.00 98.12 93 LEU A O 1
ATOM 763 N N . ILE A 1 94 ? -7.364 -2.305 8.670 1.00 98.00 94 ILE A N 1
ATOM 764 C CA . ILE A 1 94 ? -7.479 -1.804 7.295 1.00 98.00 94 ILE A CA 1
ATOM 765 C C . ILE A 1 94 ? -7.713 -0.288 7.282 1.00 98.00 94 ILE A C 1
ATOM 767 O O . ILE A 1 94 ? -7.044 0.408 6.524 1.00 98.00 94 ILE A O 1
ATOM 771 N N . ASP A 1 95 ? -8.579 0.249 8.143 1.00 97.12 95 ASP A N 1
ATOM 772 C CA . ASP A 1 95 ? -8.788 1.698 8.268 1.00 97.12 95 ASP A CA 1
ATOM 773 C C . ASP A 1 95 ? -7.486 2.410 8.681 1.00 97.12 95 ASP A C 1
ATOM 775 O O . ASP A 1 95 ? -7.104 3.435 8.105 1.00 97.12 95 ASP A O 1
ATOM 779 N N . LEU A 1 96 ? -6.750 1.827 9.638 1.00 97.69 96 LEU A N 1
ATOM 780 C CA . LEU A 1 96 ? -5.482 2.367 10.127 1.00 97.69 96 LEU A CA 1
ATOM 781 C C . LEU A 1 96 ? -4.394 2.362 9.048 1.00 97.69 96 LEU A C 1
ATOM 783 O O . LEU A 1 96 ? -3.753 3.391 8.836 1.00 97.69 96 LEU A O 1
ATOM 787 N N . ALA A 1 97 ? -4.152 1.230 8.389 1.00 97.38 97 ALA A N 1
ATOM 788 C CA . ALA A 1 97 ? -2.964 1.008 7.561 1.00 97.38 97 ALA A CA 1
ATOM 789 C C . ALA A 1 97 ? -3.221 1.066 6.048 1.00 97.38 97 ALA A C 1
ATOM 791 O O . ALA A 1 97 ? -2.292 1.275 5.261 1.00 97.38 97 ALA A O 1
ATOM 792 N N . GLY A 1 98 ? -4.477 0.921 5.635 1.00 96.62 98 GLY A N 1
ATOM 793 C CA . GLY A 1 98 ? -4.881 0.768 4.245 1.00 96.62 98 GLY A CA 1
ATOM 794 C C . GLY A 1 98 ? -4.629 -0.641 3.713 1.00 96.62 98 GLY A C 1
ATOM 795 O O . GLY A 1 98 ? -4.395 -1.593 4.453 1.00 96.62 98 GLY A O 1
ATOM 796 N N . LEU A 1 99 ? -4.663 -0.770 2.388 1.00 96.69 99 LEU A N 1
ATOM 797 C CA . LEU A 1 99 ? -4.603 -2.061 1.688 1.00 96.69 99 LEU A CA 1
ATOM 798 C C . LEU A 1 99 ? -3.199 -2.430 1.184 1.00 96.69 99 LEU A C 1
ATOM 800 O O . LEU A 1 99 ? -3.023 -3.399 0.448 1.00 96.69 99 LEU A O 1
ATOM 804 N N . PHE A 1 100 ? -2.175 -1.652 1.528 1.00 96.56 100 PHE A N 1
ATOM 805 C CA . PHE A 1 100 ? -0.801 -2.008 1.185 1.00 96.56 100 PHE A CA 1
ATOM 806 C C . PHE A 1 100 ? -0.324 -3.140 2.104 1.00 96.56 100 PHE A C 1
ATOM 808 O O . PHE A 1 100 ? -0.305 -2.933 3.320 1.00 96.56 100 PHE A O 1
ATOM 815 N N . PRO A 1 101 ? 0.141 -4.283 1.560 1.00 96.69 101 PRO A N 1
ATOM 816 C CA . PRO A 1 101 ? 0.513 -5.445 2.372 1.00 96.69 101 PRO A CA 1
ATOM 817 C C . PRO A 1 101 ? 1.531 -5.109 3.465 1.00 96.69 101 PRO A C 1
ATOM 819 O O . PRO A 1 101 ? 1.373 -5.522 4.606 1.00 96.69 101 PRO A O 1
ATOM 822 N N . PHE A 1 102 ? 2.527 -4.284 3.128 1.00 96.38 102 PHE A N 1
ATOM 823 C CA . PHE A 1 102 ? 3.567 -3.846 4.056 1.00 96.38 102 PHE A CA 1
ATOM 824 C C . PHE A 1 102 ? 3.009 -3.065 5.259 1.00 96.38 102 PHE A C 1
ATOM 826 O O . PHE A 1 102 ? 3.295 -3.415 6.399 1.00 96.38 102 PHE A O 1
ATOM 833 N N . TYR A 1 103 ? 2.179 -2.039 5.026 1.00 97.81 103 TYR A N 1
ATOM 834 C CA . TYR A 1 103 ? 1.584 -1.257 6.117 1.00 97.81 103 TYR A CA 1
ATOM 835 C C . TYR A 1 103 ? 0.608 -2.102 6.939 1.00 97.81 103 TYR A C 1
ATOM 837 O O . TYR A 1 103 ? 0.632 -2.048 8.166 1.00 97.81 103 TYR A O 1
ATOM 845 N N . LEU A 1 104 ? -0.217 -2.919 6.280 1.00 98.19 104 LEU A N 1
ATOM 846 C CA . LEU A 1 104 ? -1.176 -3.767 6.978 1.00 98.19 104 LEU A CA 1
ATOM 847 C C . LEU A 1 104 ? -0.473 -4.783 7.888 1.00 98.19 104 LEU A C 1
ATOM 849 O O . LEU A 1 104 ? -0.892 -4.962 9.028 1.00 98.19 104 LEU A O 1
ATOM 853 N N . GLN A 1 105 ? 0.633 -5.380 7.433 1.00 97.62 105 GLN A N 1
ATOM 854 C CA . GLN A 1 105 ? 1.457 -6.263 8.260 1.00 97.62 105 GLN A CA 1
ATOM 855 C C . GLN A 1 105 ? 2.051 -5.540 9.473 1.00 97.62 105 GLN A C 1
ATOM 857 O O . GLN A 1 105 ? 1.952 -6.076 10.570 1.00 97.62 105 GLN A O 1
ATOM 862 N N . MET A 1 106 ? 2.591 -4.323 9.326 1.00 97.12 106 MET A N 1
ATOM 863 C CA . MET A 1 106 ? 3.106 -3.554 10.474 1.00 97.12 106 MET A CA 1
ATOM 864 C C . MET A 1 106 ? 2.019 -3.280 11.525 1.00 97.12 106 MET A C 1
ATOM 866 O O . MET A 1 106 ? 2.249 -3.444 12.725 1.00 97.12 106 MET A O 1
ATOM 870 N N . ALA A 1 107 ? 0.809 -2.916 11.086 1.00 97.25 107 ALA A N 1
ATOM 871 C CA . ALA A 1 107 ? -0.322 -2.718 11.993 1.00 97.25 107 ALA A CA 1
ATOM 872 C C . ALA A 1 107 ? -0.749 -4.027 12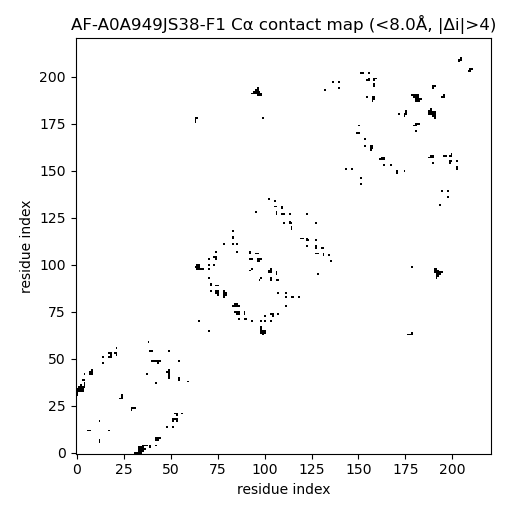.676 1.00 97.25 107 ALA A C 1
ATOM 874 O O . ALA A 1 107 ? -1.041 -4.027 13.872 1.00 97.25 107 ALA A O 1
ATOM 875 N N . CYS A 1 108 ? -0.747 -5.145 11.939 1.00 97.38 108 CYS A N 1
ATOM 876 C CA . CYS A 1 108 ? -1.006 -6.467 12.506 1.00 97.38 108 CYS A CA 1
ATOM 877 C C . CYS A 1 108 ? 0.040 -6.834 13.559 1.00 97.38 108 CYS A C 1
ATOM 879 O O . CYS A 1 108 ? -0.355 -7.224 14.648 1.00 97.38 108 CYS A O 1
ATOM 881 N N . CYS A 1 109 ? 1.337 -6.663 13.279 1.00 95.75 109 CYS A N 1
ATOM 882 C CA . CYS A 1 109 ? 2.416 -6.944 14.232 1.00 95.75 109 CYS A CA 1
ATOM 883 C C . CYS A 1 109 ? 2.254 -6.128 15.520 1.00 95.75 109 CYS A C 1
ATOM 885 O O . CYS A 1 109 ? 2.277 -6.691 16.609 1.00 95.75 109 CYS A O 1
ATOM 887 N N . SER A 1 110 ? 1.973 -4.826 15.395 1.00 93.88 110 SER A N 1
ATOM 888 C CA . SER A 1 110 ? 1.760 -3.937 16.548 1.00 93.88 110 SER A CA 1
ATOM 889 C C . SER A 1 110 ? 0.631 -4.417 17.471 1.00 93.88 110 SER A C 1
ATOM 891 O O . SER A 1 110 ? 0.713 -4.269 18.690 1.00 93.88 110 SER A O 1
ATOM 893 N N . LEU A 1 111 ? -0.443 -4.977 16.905 1.00 95.38 111 LEU A N 1
ATOM 894 C CA . LEU A 1 111 ? -1.552 -5.538 17.678 1.00 95.38 111 LEU A CA 1
ATOM 895 C C . LEU A 1 111 ? -1.260 -6.958 18.182 1.00 95.38 111 LEU A C 1
ATOM 897 O O . LEU A 1 111 ? -1.612 -7.294 19.310 1.00 95.38 111 LEU A O 1
ATOM 901 N N . PHE A 1 112 ? -0.637 -7.784 17.346 1.00 94.94 112 PHE A N 1
ATOM 902 C CA . PHE A 1 112 ? -0.299 -9.169 17.647 1.00 94.94 112 PHE A CA 1
ATOM 903 C C . PHE A 1 112 ? 0.626 -9.261 18.860 1.00 94.94 112 PHE A C 1
ATOM 905 O O . PHE A 1 112 ? 0.346 -10.037 19.769 1.00 94.94 112 PHE A O 1
ATOM 912 N N . ASP A 1 113 ? 1.667 -8.428 18.919 1.00 90.25 113 ASP A N 1
ATOM 913 C CA . ASP A 1 113 ? 2.601 -8.391 20.049 1.00 90.25 113 ASP A CA 1
ATOM 914 C C . ASP A 1 113 ? 1.872 -8.024 21.353 1.00 90.25 113 ASP A C 1
ATOM 916 O O . ASP A 1 113 ? 2.037 -8.691 22.373 1.00 90.25 113 ASP A O 1
ATOM 920 N N . HIS A 1 114 ? 0.972 -7.031 21.300 1.00 87.25 114 HIS A N 1
ATOM 921 C CA . HIS A 1 114 ? 0.163 -6.608 22.453 1.00 87.25 114 HIS A CA 1
ATOM 922 C C . HIS A 1 114 ? -0.754 -7.724 22.978 1.00 87.25 114 HIS A C 1
ATOM 924 O O . HIS A 1 114 ? -0.904 -7.872 24.188 1.00 87.25 114 HIS A O 1
ATOM 930 N N . LEU A 1 115 ? -1.364 -8.510 22.086 1.00 91.25 115 LEU A N 1
ATOM 931 C CA . LEU A 1 115 ? -2.255 -9.619 22.458 1.00 91.25 115 LEU A CA 1
ATOM 932 C C . LEU A 1 115 ? -1.505 -10.911 22.808 1.00 91.25 115 LEU A C 1
ATOM 934 O O . LEU A 1 115 ? -2.054 -11.773 23.486 1.00 91.25 115 LEU A O 1
ATOM 938 N N . THR A 1 116 ? -0.257 -11.057 22.364 1.00 89.81 116 THR A N 1
ATOM 939 C CA . THR A 1 116 ? 0.585 -12.203 22.729 1.00 89.81 116 THR A CA 1
ATOM 940 C C . THR A 1 116 ? 1.010 -12.125 24.195 1.00 89.81 116 THR A C 1
ATOM 942 O O . THR A 1 116 ? 1.044 -13.149 24.880 1.00 89.81 116 THR A O 1
ATOM 945 N N . ASP A 1 117 ? 1.290 -10.918 24.692 1.00 85.19 117 ASP A N 1
ATOM 946 C CA . ASP A 1 117 ? 1.667 -10.689 26.090 1.00 85.19 117 ASP A CA 1
ATOM 947 C C . ASP A 1 117 ? 0.486 -10.869 27.066 1.00 85.19 117 ASP A C 1
ATOM 949 O O . ASP A 1 117 ? 0.687 -11.316 28.199 1.00 85.19 117 ASP A O 1
ATOM 953 N N . ASP A 1 118 ? -0.742 -10.551 26.637 1.00 84.31 118 ASP A N 1
ATOM 954 C CA . ASP A 1 118 ? -1.976 -10.730 27.414 1.00 84.31 118 ASP A CA 1
ATOM 955 C C . ASP A 1 118 ? -3.175 -11.075 26.496 1.00 84.31 118 ASP A C 1
ATOM 957 O O . ASP A 1 118 ? -3.840 -10.172 25.978 1.00 84.31 118 ASP A O 1
ATOM 961 N N . PRO A 1 119 ? -3.480 -12.374 26.289 1.00 77.25 119 PRO A N 1
ATOM 962 C CA . PRO A 1 119 ? -4.531 -12.820 25.366 1.00 77.25 119 PRO A CA 1
ATOM 963 C C . PRO A 1 119 ? -5.953 -12.369 25.720 1.00 77.25 119 PRO A C 1
ATOM 965 O O . PRO A 1 119 ? -6.815 -12.329 24.841 1.00 77.25 119 PRO A O 1
ATOM 968 N N . ASP A 1 120 ? -6.208 -12.046 26.992 1.00 79.75 120 ASP 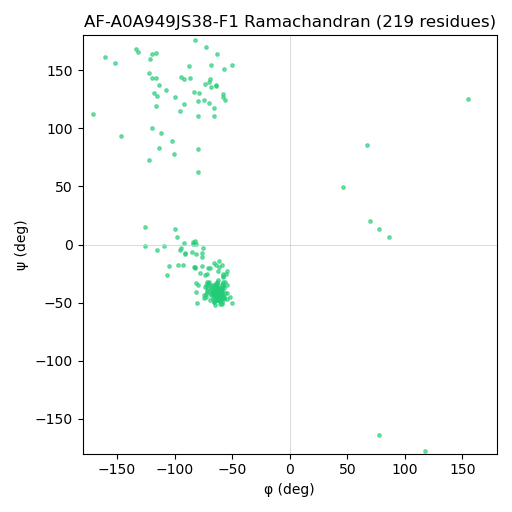A N 1
ATOM 969 C CA . ASP A 1 120 ? -7.514 -11.585 27.474 1.00 79.75 120 ASP A CA 1
ATOM 970 C C . ASP A 1 120 ? -7.612 -10.045 27.502 1.00 79.75 120 ASP A C 1
ATOM 972 O O . ASP A 1 120 ? -8.665 -9.491 27.842 1.00 79.75 120 ASP A O 1
ATOM 976 N N . ALA A 1 121 ? -6.533 -9.329 27.159 1.00 82.50 121 ALA A N 1
ATOM 977 C CA . ALA A 1 121 ? -6.528 -7.875 27.147 1.00 82.50 121 ALA A CA 1
ATOM 978 C C . ALA A 1 121 ? -7.310 -7.306 25.961 1.00 82.50 121 ALA A C 1
ATOM 980 O O . ALA A 1 121 ? -7.153 -7.696 24.804 1.00 82.50 121 ALA A O 1
ATOM 981 N N . GLU A 1 122 ? -8.083 -6.260 26.241 1.00 87.69 122 GLU A N 1
ATOM 982 C CA . GLU A 1 122 ? -8.609 -5.402 25.187 1.00 87.69 122 GLU A CA 1
ATOM 983 C C . GLU A 1 122 ? -7.453 -4.689 24.461 1.00 87.69 122 GLU A C 1
ATOM 985 O O . GLU A 1 122 ? -6.537 -4.164 25.115 1.00 87.69 122 GLU A O 1
ATOM 990 N N . PRO A 1 123 ? -7.489 -4.595 23.120 1.00 89.94 123 PRO A N 1
ATOM 991 C CA . PRO A 1 123 ? -6.470 -3.880 22.372 1.00 89.94 123 PRO A CA 1
ATOM 992 C C . PRO A 1 123 ? -6.325 -2.424 22.817 1.00 89.94 123 PRO A C 1
ATOM 994 O O . PRO A 1 123 ? -7.264 -1.619 22.737 1.00 89.94 123 PRO A O 1
ATOM 997 N N . ASN A 1 124 ? -5.108 -2.032 23.192 1.00 91.38 124 ASN A N 1
ATOM 998 C CA . ASN A 1 124 ? -4.789 -0.626 23.393 1.00 91.38 124 ASN A CA 1
ATOM 999 C C . ASN A 1 124 ? -4.538 0.051 22.040 1.00 91.38 124 ASN A C 1
ATOM 1001 O O . ASN A 1 124 ? -3.404 0.261 21.617 1.00 91.38 124 ASN A O 1
ATOM 1005 N N . TRP A 1 125 ? -5.621 0.436 21.369 1.00 94.00 125 TRP A N 1
ATOM 1006 C CA . TRP A 1 125 ? -5.569 1.053 20.042 1.00 94.00 125 TRP A CA 1
ATOM 1007 C C . TRP A 1 125 ? -4.742 2.329 19.965 1.00 94.00 125 TRP A C 1
ATOM 1009 O O . TRP A 1 125 ? -4.221 2.643 18.898 1.00 94.00 125 TRP A O 1
ATOM 1019 N N . LYS A 1 126 ? -4.609 3.063 21.073 1.00 94.12 126 LYS A N 1
ATOM 1020 C CA . LYS A 1 126 ? -3.735 4.232 21.112 1.00 94.12 126 LYS A CA 1
ATOM 1021 C C . LYS A 1 126 ? -2.277 3.802 20.944 1.00 94.12 126 LYS A C 1
ATOM 1023 O O . LYS A 1 126 ? -1.605 4.327 20.068 1.00 94.12 126 LYS A O 1
ATOM 1028 N N . ASN A 1 127 ? -1.840 2.813 21.723 1.00 92.50 127 ASN A N 1
ATOM 1029 C CA . ASN A 1 127 ? -0.486 2.270 21.640 1.00 92.50 127 ASN A CA 1
ATOM 1030 C C . ASN A 1 127 ? -0.212 1.622 20.273 1.00 92.50 127 ASN A C 1
ATOM 1032 O O . ASN A 1 127 ? 0.794 1.926 19.649 1.00 92.50 127 ASN A O 1
ATOM 1036 N N . VAL A 1 128 ? -1.147 0.807 19.768 1.00 94.19 128 VAL A N 1
ATOM 1037 C CA . VAL A 1 128 ? -1.040 0.177 18.436 1.00 94.19 128 VAL A CA 1
ATOM 1038 C C . VAL A 1 128 ? -0.888 1.230 17.335 1.00 94.19 128 VAL A C 1
ATOM 1040 O O . VAL A 1 128 ? -0.043 1.090 16.458 1.00 94.19 128 VAL A O 1
ATOM 1043 N N . THR A 1 129 ? -1.679 2.307 17.393 1.00 95.75 129 THR A N 1
ATOM 1044 C CA . THR A 1 129 ? -1.591 3.404 16.417 1.00 95.75 129 THR A CA 1
ATOM 1045 C C . THR A 1 129 ? -0.263 4.150 16.532 1.00 95.75 129 THR A C 1
ATOM 1047 O O . THR A 1 129 ? 0.330 4.469 15.509 1.00 95.75 129 THR A O 1
ATOM 1050 N N . GLU A 1 130 ? 0.211 4.428 17.750 1.00 94.81 130 GLU A N 1
ATOM 1051 C CA . GLU A 1 130 ? 1.488 5.116 17.985 1.00 94.81 130 GLU A CA 1
ATOM 1052 C C . GLU A 1 130 ? 2.674 4.291 17.460 1.00 94.81 130 GLU A C 1
ATOM 1054 O O . GLU A 1 130 ? 3.474 4.821 16.692 1.00 94.81 130 GLU A O 1
ATOM 1059 N N . MET A 1 131 ? 2.735 2.993 17.776 1.00 94.38 131 MET A N 1
ATOM 1060 C CA . MET A 1 131 ? 3.776 2.085 17.275 1.00 94.38 131 MET A CA 1
ATOM 1061 C C . MET A 1 131 ? 3.765 1.995 15.745 1.00 94.38 131 MET A C 1
ATOM 1063 O O . MET A 1 131 ? 4.796 2.186 15.101 1.00 94.38 131 MET A O 1
ATOM 1067 N N . PHE A 1 132 ? 2.585 1.797 15.150 1.00 96.38 132 PHE A N 1
ATOM 1068 C CA . PHE A 1 132 ? 2.441 1.771 13.698 1.00 96.38 132 PHE A CA 1
ATOM 1069 C C . PHE A 1 132 ? 2.865 3.099 13.044 1.00 96.38 132 PHE A C 1
ATOM 1071 O O . PHE A 1 132 ? 3.592 3.090 12.051 1.00 96.38 132 PHE A O 1
ATOM 1078 N N . GLU A 1 133 ? 2.415 4.250 13.565 1.00 95.69 133 GLU A N 1
ATOM 1079 C CA . GLU A 1 133 ? 2.763 5.563 13.005 1.00 95.69 133 GLU A CA 1
ATOM 1080 C C . GLU A 1 133 ? 4.275 5.827 13.089 1.00 95.69 133 GLU A C 1
ATOM 1082 O O . GLU A 1 133 ? 4.834 6.394 12.149 1.00 95.69 133 GLU A O 1
ATOM 1087 N N . GLU A 1 134 ? 4.941 5.414 14.173 1.00 95.62 134 GLU A N 1
ATOM 1088 C CA . GLU A 1 134 ? 6.395 5.538 14.330 1.00 95.62 134 GLU A CA 1
ATOM 1089 C C . GLU A 1 134 ? 7.161 4.735 13.269 1.00 95.62 134 GLU A C 1
ATOM 1091 O O . GLU A 1 134 ? 8.089 5.269 12.651 1.00 95.62 134 GLU A O 1
ATOM 1096 N N . GLU A 1 135 ? 6.743 3.495 13.004 1.00 96.25 135 GLU A N 1
ATOM 1097 C CA . GLU A 1 135 ? 7.355 2.638 11.981 1.00 96.25 135 GLU A CA 1
ATOM 1098 C C . GLU A 1 135 ? 7.032 3.095 10.55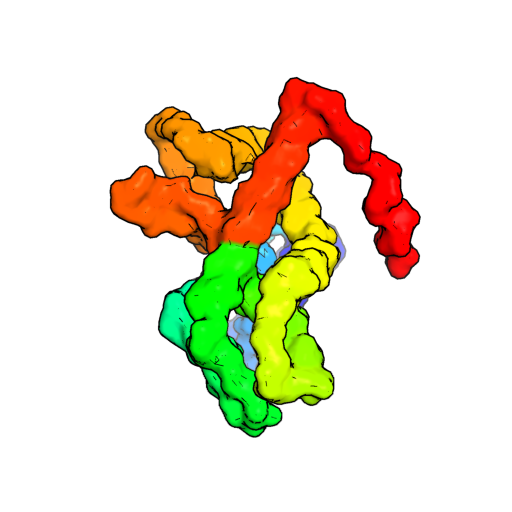2 1.00 96.25 135 GLU A C 1
ATOM 1100 O O . GLU A 1 135 ? 7.901 3.096 9.679 1.00 96.25 135 GLU A O 1
ATOM 1105 N N . ALA A 1 136 ? 5.801 3.546 10.295 1.00 96.69 136 ALA A N 1
ATOM 1106 C CA . ALA A 1 136 ? 5.367 3.982 8.970 1.00 96.69 136 ALA A CA 1
ATOM 1107 C C . ALA A 1 136 ? 5.946 5.351 8.563 1.00 96.69 136 ALA A C 1
ATOM 1109 O O . ALA A 1 136 ? 6.112 5.625 7.368 1.00 96.69 136 ALA A O 1
ATOM 1110 N N . LEU A 1 137 ? 6.284 6.214 9.529 1.00 96.00 137 LEU A N 1
ATOM 1111 C CA . LEU A 1 137 ? 6.751 7.585 9.301 1.00 96.00 137 LEU A CA 1
ATOM 1112 C C . LEU A 1 137 ? 7.901 7.729 8.282 1.00 96.00 137 LEU A C 1
ATOM 1114 O O . LEU A 1 137 ? 7.773 8.580 7.389 1.00 96.00 137 LEU A O 1
ATOM 1118 N N . PRO A 1 138 ? 9.021 6.980 8.361 1.00 96.12 138 PRO A N 1
ATOM 1119 C CA . PRO A 1 138 ? 10.094 7.090 7.370 1.00 96.12 138 PRO A CA 1
ATOM 1120 C C . PRO A 1 138 ? 9.614 6.763 5.950 1.00 96.12 138 PRO A C 1
ATOM 1122 O O . PRO A 1 138 ? 10.008 7.437 4.995 1.00 96.12 138 PRO A O 1
ATOM 1125 N N . HIS A 1 139 ? 8.715 5.789 5.801 1.00 95.44 139 HIS A N 1
ATOM 1126 C CA . HIS A 1 139 ? 8.178 5.382 4.504 1.00 95.44 139 HIS A CA 1
ATOM 1127 C C . HIS A 1 139 ? 7.205 6.419 3.937 1.00 95.44 139 HIS A C 1
ATOM 1129 O O . HIS A 1 139 ? 7.307 6.785 2.764 1.00 95.44 139 HIS A O 1
ATOM 1135 N N . TYR A 1 140 ? 6.323 6.969 4.774 1.00 96.12 140 TYR A N 1
ATOM 1136 C CA . TYR A 1 140 ? 5.448 8.075 4.386 1.00 96.12 140 TYR A CA 1
ATOM 1137 C C . TYR A 1 140 ? 6.236 9.317 3.986 1.00 96.12 140 TYR A C 1
ATOM 1139 O O . TYR A 1 140 ? 5.923 9.934 2.969 1.00 96.12 140 TYR A O 1
ATOM 1147 N N . SER A 1 141 ? 7.297 9.640 4.726 1.00 94.88 141 SER A N 1
ATOM 1148 C CA . SER A 1 141 ? 8.176 10.769 4.410 1.00 94.88 141 SER A CA 1
ATOM 1149 C C . SER A 1 141 ? 8.841 10.584 3.046 1.00 94.88 141 SER A C 1
ATOM 1151 O O . SER A 1 141 ? 8.778 11.478 2.206 1.00 94.88 141 SER A O 1
ATOM 1153 N N . PHE A 1 142 ? 9.386 9.396 2.779 1.00 92.00 142 PHE A N 1
ATOM 1154 C CA . PHE A 1 142 ? 9.999 9.072 1.492 1.00 92.00 142 PHE A CA 1
ATOM 1155 C C . PHE A 1 142 ? 9.010 9.149 0.319 1.00 92.00 142 PHE A C 1
ATOM 1157 O O . PHE A 1 142 ? 9.335 9.690 -0.740 1.00 92.00 142 PHE A O 1
ATOM 1164 N N . ILE A 1 143 ? 7.794 8.622 0.492 1.00 92.19 143 ILE A N 1
ATOM 1165 C CA . ILE A 1 143 ? 6.736 8.698 -0.525 1.00 92.19 143 ILE A CA 1
ATOM 1166 C C . ILE A 1 143 ? 6.352 10.157 -0.778 1.00 92.19 143 ILE A C 1
ATOM 1168 O O . ILE A 1 143 ? 6.275 10.586 -1.928 1.00 92.19 143 ILE A O 1
ATOM 1172 N N . TRP A 1 144 ? 6.162 10.930 0.291 1.00 94.19 144 TRP A N 1
ATOM 1173 C CA . TRP A 1 144 ? 5.800 12.338 0.207 1.00 94.19 144 TRP A CA 1
ATOM 1174 C C . TRP A 1 144 ? 6.854 13.167 -0.510 1.00 94.19 144 TRP A C 1
ATOM 1176 O O . TRP A 1 144 ? 6.512 13.985 -1.355 1.00 94.19 144 TRP A O 1
ATOM 1186 N N . GLU A 1 145 ? 8.137 12.955 -0.228 1.00 92.50 145 GLU A N 1
ATOM 1187 C CA . GLU A 1 145 ? 9.225 13.669 -0.901 1.00 92.50 145 GLU A CA 1
ATOM 1188 C C . GLU A 1 145 ? 9.203 13.465 -2.418 1.00 92.50 145 GLU A C 1
ATOM 1190 O O . GLU A 1 145 ? 9.462 14.417 -3.156 1.00 92.50 145 GLU A O 1
ATOM 1195 N N . LYS A 1 146 ? 8.818 12.268 -2.873 1.00 89.00 146 LYS A N 1
ATOM 1196 C CA . LYS A 1 146 ? 8.728 11.916 -4.294 1.00 89.00 146 LYS A CA 1
ATOM 1197 C C . LYS A 1 146 ? 7.514 12.478 -5.022 1.00 89.00 146 LYS A C 1
ATOM 1199 O O . LYS A 1 146 ? 7.541 12.499 -6.249 1.00 89.00 146 LYS A O 1
ATOM 1204 N N . PHE A 1 147 ? 6.470 12.895 -4.312 1.00 90.75 147 PHE A N 1
ATOM 1205 C CA . PHE A 1 147 ? 5.323 13.518 -4.962 1.00 90.75 147 PHE A CA 1
ATOM 1206 C C . PHE A 1 147 ? 5.678 14.894 -5.519 1.00 90.75 147 PHE A C 1
ATOM 1208 O O . PHE A 1 147 ? 6.398 15.673 -4.880 1.00 90.75 147 PHE A O 1
ATOM 1215 N N . ASP A 1 148 ? 5.129 15.218 -6.684 1.00 90.00 148 ASP A N 1
ATOM 1216 C CA . ASP A 1 148 ? 5.228 16.566 -7.232 1.00 90.00 148 ASP A CA 1
ATOM 1217 C C . ASP A 1 148 ? 4.332 17.563 -6.466 1.00 90.00 148 ASP A C 1
ATOM 1219 O O . ASP A 1 148 ? 3.512 17.202 -5.613 1.00 90.00 148 ASP A O 1
ATOM 1223 N N . ASP A 1 149 ? 4.503 18.858 -6.739 1.00 89.56 149 ASP A N 1
ATOM 1224 C CA . ASP A 1 149 ? 3.752 19.912 -6.048 1.00 89.56 149 ASP A CA 1
ATOM 1225 C C . ASP A 1 149 ? 2.232 19.823 -6.292 1.00 89.56 149 ASP A C 1
ATOM 1227 O O . ASP A 1 149 ? 1.435 20.188 -5.420 1.00 89.56 149 ASP A O 1
ATOM 1231 N N . SER A 1 150 ? 1.803 19.318 -7.455 1.00 88.44 150 SER A N 1
ATOM 1232 C CA . SER A 1 150 ? 0.386 19.130 -7.776 1.00 88.44 150 SER A CA 1
ATOM 1233 C C . SER A 1 150 ? -0.205 17.961 -6.992 1.00 88.44 150 SER A C 1
ATOM 1235 O O . SER A 1 150 ? -1.297 18.096 -6.435 1.00 88.44 150 SER A O 1
ATOM 1237 N N . GLU A 1 151 ? 0.501 16.833 -6.924 1.00 91.62 151 GLU A N 1
ATOM 1238 C CA . GLU A 1 151 ? 0.122 15.655 -6.142 1.00 91.62 151 GLU A CA 1
ATOM 1239 C C . GLU A 1 151 ? -0.007 16.027 -4.659 1.00 91.62 151 GLU A C 1
ATOM 1241 O O . GLU A 1 151 ? -1.071 15.831 -4.062 1.00 91.62 151 GLU A O 1
ATOM 1246 N N . LYS A 1 152 ? 1.012 16.687 -4.089 1.00 92.69 152 LYS A N 1
ATOM 1247 C CA . LYS A 1 152 ? 1.001 17.180 -2.698 1.00 92.69 152 LYS A CA 1
ATOM 1248 C C . LYS A 1 152 ? -0.167 18.124 -2.424 1.00 92.69 152 LYS A C 1
ATOM 1250 O O . LYS A 1 152 ? -0.859 17.991 -1.408 1.00 92.69 152 LYS A O 1
ATOM 1255 N N . SER A 1 153 ? -0.416 19.071 -3.334 1.00 89.25 153 SER A N 1
ATOM 1256 C CA . SER A 1 153 ? -1.524 20.026 -3.209 1.00 89.25 153 SER A CA 1
ATOM 1257 C C . SER A 1 153 ? -2.883 19.326 -3.218 1.00 89.25 153 SER A C 1
ATOM 1259 O O . SER A 1 153 ? -3.759 19.664 -2.416 1.00 89.25 153 SER A O 1
ATOM 1261 N N . ASN A 1 154 ? -3.071 18.346 -4.103 1.00 89.56 154 ASN A N 1
ATOM 1262 C CA . ASN A 1 154 ? -4.326 17.609 -4.218 1.00 89.56 154 ASN A CA 1
ATOM 1263 C C . ASN A 1 154 ? -4.567 16.724 -3.001 1.00 89.56 154 ASN A C 1
ATOM 1265 O O . ASN A 1 154 ? -5.636 16.812 -2.398 1.00 89.56 154 ASN A O 1
ATOM 1269 N N . MET A 1 155 ? -3.565 15.958 -2.574 1.00 91.81 155 MET A N 1
ATOM 1270 C CA . MET A 1 155 ? -3.670 15.119 -1.383 1.00 91.81 155 MET A CA 1
ATOM 1271 C C . MET A 1 155 ? -3.977 15.936 -0.127 1.00 91.81 155 MET A C 1
ATOM 1273 O O . MET A 1 155 ? -4.856 15.559 0.642 1.00 91.81 155 MET A O 1
ATOM 1277 N N . SER A 1 156 ? -3.344 17.102 0.044 1.00 92.81 156 SER A N 1
ATOM 1278 C CA . SER A 1 156 ? -3.627 17.997 1.177 1.00 92.81 156 SER A CA 1
ATOM 1279 C C . SER A 1 156 ? -5.076 18.502 1.178 1.00 92.81 156 SER A C 1
ATOM 1281 O O . SER A 1 156 ? -5.712 18.595 2.233 1.00 92.81 156 SER A O 1
ATOM 1283 N N . LYS A 1 157 ? -5.634 18.812 -0.004 1.00 90.81 157 LYS A N 1
ATOM 1284 C CA . LYS A 1 157 ? -7.041 19.226 -0.145 1.00 90.81 157 LYS A CA 1
ATOM 1285 C C . LYS A 1 157 ? -7.993 18.082 0.190 1.00 90.81 157 LYS A C 1
ATOM 1287 O O . LYS A 1 157 ? -8.916 18.310 0.969 1.00 90.81 157 LYS A O 1
ATOM 1292 N N . ILE A 1 158 ? -7.736 16.882 -0.338 1.00 91.62 158 ILE A N 1
ATOM 1293 C CA . ILE A 1 158 ? -8.541 15.682 -0.060 1.00 91.62 158 ILE A CA 1
ATOM 1294 C C . ILE A 1 158 ? -8.513 15.359 1.430 1.00 91.62 158 ILE A C 1
ATOM 1296 O O . ILE A 1 158 ? -9.563 15.201 2.044 1.00 91.62 158 ILE A O 1
ATOM 1300 N N . ALA A 1 159 ? -7.325 15.338 2.039 1.00 92.94 159 ALA A N 1
ATOM 1301 C CA . ALA A 1 159 ? -7.164 15.036 3.458 1.00 92.94 159 ALA A CA 1
ATOM 1302 C C . ALA A 1 159 ? -7.965 16.006 4.347 1.00 92.94 159 ALA A C 1
ATOM 1304 O O . ALA A 1 159 ? -8.539 15.603 5.365 1.00 92.94 159 ALA A O 1
ATOM 1305 N N . SER A 1 160 ? -8.059 17.270 3.918 1.00 90.69 160 SER A N 1
ATOM 1306 C CA . SER A 1 160 ? -8.832 18.334 4.571 1.00 90.69 160 SER A CA 1
ATOM 1307 C C . SER A 1 160 ? -10.335 18.325 4.244 1.00 90.69 160 SER A C 1
ATOM 1309 O O . SER A 1 160 ? -11.048 19.222 4.691 1.00 90.69 160 SER A O 1
ATOM 1311 N N . GLY A 1 161 ? -10.820 17.388 3.423 1.00 86.50 161 GLY A N 1
ATOM 1312 C CA . GLY A 1 161 ? -12.217 17.327 2.976 1.00 86.50 161 GLY A CA 1
ATOM 1313 C C . GLY A 1 161 ? -12.630 18.448 2.013 1.00 86.50 161 GLY A C 1
ATOM 1314 O O . GLY A 1 161 ? -13.814 18.757 1.891 1.00 86.50 161 GLY A O 1
ATOM 1315 N N . LYS A 1 162 ? -11.674 19.108 1.347 1.00 83.56 162 LYS A N 1
ATOM 1316 C CA . LYS A 1 162 ? -11.954 20.185 0.384 1.00 83.56 162 LYS A CA 1
ATOM 1317 C C . LYS A 1 162 ? -12.208 19.609 -1.008 1.00 83.56 162 LYS A C 1
ATOM 1319 O O . LYS A 1 162 ? -11.519 18.690 -1.444 1.00 83.56 162 LYS A O 1
ATOM 1324 N N . SER A 1 163 ? -13.141 20.214 -1.745 1.00 72.94 163 SER A N 1
ATOM 1325 C CA . SER A 1 163 ? -13.415 19.850 -3.139 1.00 72.94 163 SER A CA 1
ATOM 1326 C C . SER A 1 163 ? -12.210 20.125 -4.041 1.00 72.94 163 SER A C 1
ATOM 1328 O O . SER A 1 163 ? -11.612 21.205 -3.973 1.00 72.94 163 SER A O 1
ATOM 1330 N N . ILE A 1 164 ? -11.899 19.191 -4.935 1.00 72.00 164 ILE A N 1
ATOM 1331 C CA . ILE A 1 164 ? -10.837 19.345 -5.934 1.00 72.00 164 ILE A CA 1
ATOM 1332 C C . ILE A 1 164 ? -11.430 19.865 -7.247 1.00 72.00 164 ILE A C 1
ATOM 1334 O O . ILE A 1 164 ? -12.539 19.506 -7.636 1.00 72.00 164 ILE A O 1
ATOM 1338 N N . ASP A 1 165 ? -10.672 20.709 -7.943 1.00 69.19 165 ASP A N 1
ATOM 1339 C CA . ASP A 1 165 ? -11.005 21.180 -9.288 1.00 69.19 165 ASP A CA 1
ATOM 1340 C C . ASP A 1 165 ? -10.893 20.027 -10.309 1.00 69.19 165 ASP A C 1
ATOM 1342 O O . ASP A 1 165 ? -9.906 19.286 -10.312 1.00 69.19 165 ASP A O 1
ATOM 1346 N N . ARG A 1 166 ? -11.879 19.900 -11.209 1.00 69.19 166 ARG A N 1
ATOM 1347 C CA . ARG A 1 166 ? -11.948 18.848 -12.244 1.00 69.19 166 ARG A CA 1
ATOM 1348 C C . ARG A 1 166 ? -10.707 18.790 -13.133 1.00 69.19 166 ARG A C 1
ATOM 1350 O O . ARG A 1 166 ? -10.397 17.727 -13.661 1.00 69.19 166 ARG A O 1
ATOM 1357 N N . LYS A 1 167 ? -9.970 19.897 -13.280 1.00 67.81 167 LYS A N 1
ATOM 1358 C CA . LYS A 1 167 ? -8.727 19.937 -14.071 1.00 67.81 167 LYS A CA 1
ATOM 1359 C C . LYS A 1 167 ? -7.616 19.010 -13.558 1.00 67.81 167 LYS A C 1
ATOM 1361 O O . LYS A 1 167 ? -6.663 18.766 -14.286 1.00 67.81 167 LYS A O 1
ATOM 1366 N N . PHE A 1 168 ? -7.735 18.488 -12.337 1.00 67.81 168 PHE A N 1
ATOM 1367 C CA . PHE A 1 168 ? -6.759 17.577 -11.739 1.00 67.81 168 PHE A CA 1
ATOM 1368 C C . PHE A 1 168 ? -7.148 16.090 -11.820 1.00 67.81 168 PHE A C 1
ATOM 1370 O O . PHE A 1 168 ? -6.521 15.266 -11.159 1.00 67.81 168 PHE A O 1
ATOM 1377 N N . HIS A 1 169 ? -8.147 15.726 -12.638 1.00 71.94 169 HIS A N 1
ATOM 1378 C CA . HIS A 1 169 ? -8.622 14.340 -12.772 1.00 71.94 169 HIS A CA 1
ATOM 1379 C C . HIS A 1 169 ? -7.492 13.341 -13.071 1.00 71.94 169 HIS A C 1
ATOM 1381 O O . HIS A 1 169 ? -7.379 12.321 -12.401 1.00 71.94 169 HIS A O 1
ATOM 1387 N N . PHE A 1 170 ? -6.596 13.678 -14.003 1.00 71.25 170 PHE A N 1
ATOM 1388 C CA . PHE A 1 170 ? -5.476 12.810 -14.383 1.00 71.25 170 PHE A CA 1
ATOM 1389 C C . PHE A 1 170 ? -4.483 12.557 -13.234 1.00 71.25 170 PHE A C 1
ATOM 1391 O O . PHE A 1 170 ? -3.957 11.456 -13.091 1.00 71.25 170 PHE A O 1
ATOM 1398 N N . VAL A 1 171 ? -4.252 13.560 -12.377 1.00 76.12 171 VAL A N 1
ATOM 1399 C CA . VAL A 1 171 ? -3.392 13.408 -11.189 1.00 76.12 171 VAL A CA 1
ATOM 1400 C C . VAL A 1 171 ? -4.018 12.403 -10.220 1.00 76.12 171 VAL A C 1
ATOM 1402 O O . VAL A 1 171 ? -3.325 11.548 -9.674 1.00 76.12 171 VAL A O 1
ATOM 1405 N N . ASN A 1 172 ? -5.341 12.451 -10.057 1.00 80.81 172 ASN A N 1
ATOM 1406 C CA . ASN A 1 172 ? -6.052 11.518 -9.190 1.00 80.81 172 ASN A CA 1
ATOM 1407 C C . ASN A 1 172 ? -6.047 10.095 -9.754 1.00 80.81 172 ASN A C 1
ATOM 1409 O O . ASN A 1 172 ? -5.797 9.170 -8.993 1.00 80.81 172 ASN A O 1
ATOM 1413 N N . GLU A 1 173 ? -6.238 9.909 -11.063 1.00 85.12 173 GLU A N 1
ATOM 1414 C CA . GLU A 1 173 ? -6.153 8.582 -11.693 1.00 85.12 173 GLU A CA 1
ATOM 1415 C C . GLU A 1 173 ? -4.800 7.911 -11.427 1.00 85.12 173 GLU A C 1
ATOM 1417 O O . GLU A 1 173 ? -4.743 6.722 -11.113 1.00 85.12 173 GLU A O 1
ATOM 1422 N N . ASN A 1 174 ? -3.699 8.668 -11.500 1.00 85.56 174 ASN A N 1
ATOM 1423 C CA . ASN A 1 174 ? -2.370 8.140 -11.201 1.00 85.56 174 ASN A CA 1
ATOM 1424 C C . ASN A 1 174 ? -2.224 7.748 -9.720 1.00 85.56 174 ASN A C 1
ATOM 1426 O O . ASN A 1 174 ? -1.733 6.658 -9.417 1.00 85.56 174 ASN A O 1
ATOM 1430 N N . LEU A 1 175 ? -2.693 8.601 -8.804 1.00 90.06 175 LEU A N 1
ATOM 1431 C CA . LEU A 1 175 ? -2.664 8.337 -7.363 1.00 90.06 175 LEU A CA 1
ATOM 1432 C C . LEU A 1 175 ? -3.561 7.153 -6.964 1.00 90.06 175 LEU A C 1
ATOM 1434 O O . LEU A 1 175 ? -3.162 6.364 -6.109 1.00 90.06 175 LEU A O 1
ATOM 1438 N N . VAL A 1 176 ? -4.718 6.983 -7.612 1.00 90.38 176 VAL A N 1
ATOM 1439 C CA . VAL A 1 176 ? -5.603 5.813 -7.458 1.00 90.38 176 VAL A CA 1
ATOM 1440 C C . VAL A 1 176 ? -4.912 4.562 -7.989 1.00 90.38 176 VAL A C 1
ATOM 1442 O O . VAL A 1 176 ? -4.830 3.554 -7.293 1.00 90.38 176 VAL A O 1
ATOM 1445 N N . ARG A 1 177 ? -4.319 4.630 -9.188 1.00 87.00 177 ARG A N 1
ATOM 1446 C CA . ARG A 1 177 ? -3.573 3.511 -9.782 1.00 87.00 177 ARG A CA 1
ATOM 1447 C C . ARG A 1 177 ? -2.409 3.053 -8.898 1.00 87.00 177 ARG A C 1
ATOM 1449 O O . ARG A 1 177 ? -2.130 1.859 -8.845 1.00 87.00 177 ARG A O 1
ATOM 1456 N N . ARG A 1 178 ? -1.733 3.991 -8.227 1.00 88.75 178 ARG A N 1
ATOM 1457 C CA . ARG A 1 178 ? -0.641 3.727 -7.271 1.00 88.75 178 ARG A CA 1
ATOM 1458 C C . ARG A 1 178 ? -1.136 3.334 -5.877 1.00 88.75 178 ARG A C 1
ATOM 1460 O O . ARG A 1 178 ? -0.318 2.945 -5.052 1.00 88.75 178 ARG A O 1
ATOM 1467 N N . GLY A 1 179 ? -2.441 3.421 -5.618 1.00 91.44 179 GLY A N 1
ATOM 1468 C CA . GLY A 1 179 ? -3.055 2.991 -4.366 1.00 91.44 179 GLY A CA 1
ATOM 1469 C C . GLY A 1 179 ? -3.063 4.020 -3.240 1.00 91.44 179 GLY A C 1
ATOM 1470 O O . GLY A 1 179 ? -3.444 3.673 -2.131 1.00 91.44 179 GLY A O 1
ATOM 1471 N N . TYR A 1 180 ? -2.648 5.266 -3.484 1.00 93.94 180 TYR A N 1
ATOM 1472 C CA . TYR A 1 180 ? -2.625 6.327 -2.465 1.00 93.94 180 TYR A CA 1
ATOM 1473 C C . TYR A 1 180 ? -3.982 7.009 -2.275 1.00 93.94 180 TYR A C 1
ATOM 1475 O O . TYR A 1 180 ? -4.213 7.648 -1.245 1.00 93.94 180 TYR A O 1
ATOM 1483 N N . LEU A 1 181 ? -4.868 6.869 -3.264 1.00 92.88 181 LEU A N 1
ATOM 1484 C CA . LEU A 1 181 ? -6.258 7.303 -3.208 1.00 92.88 181 LEU A CA 1
ATOM 1485 C C . LEU A 1 181 ? -7.207 6.132 -3.463 1.00 92.88 181 LEU A C 1
ATOM 1487 O O . LEU A 1 181 ? -6.909 5.244 -4.259 1.00 92.88 181 LEU A O 1
ATOM 1491 N N . ILE A 1 182 ? -8.369 6.185 -2.819 1.00 90.44 182 ILE A N 1
ATOM 1492 C CA . ILE A 1 182 ? -9.486 5.258 -3.001 1.00 90.44 182 ILE A CA 1
ATOM 1493 C C . ILE A 1 182 ? -10.679 6.061 -3.517 1.00 90.44 182 ILE A C 1
ATOM 1495 O O . ILE A 1 182 ? -11.014 7.105 -2.956 1.00 90.44 182 ILE A O 1
ATOM 1499 N N . GLU A 1 183 ? -11.322 5.591 -4.582 1.00 87.75 183 GLU A N 1
ATOM 1500 C CA . GLU A 1 183 ? -12.558 6.194 -5.083 1.00 87.75 183 GLU A CA 1
ATOM 1501 C C . GLU A 1 183 ? -13.766 5.676 -4.301 1.00 87.75 183 GLU A C 1
ATOM 1503 O O . GLU A 1 183 ? -13.931 4.473 -4.109 1.00 87.75 183 GLU A O 1
ATOM 1508 N N . THR A 1 184 ? -14.622 6.596 -3.857 1.00 84.62 184 THR A N 1
ATOM 1509 C CA . THR A 1 184 ? -15.889 6.283 -3.185 1.00 84.62 184 THR A CA 1
ATOM 1510 C C . THR A 1 184 ? -17.025 7.089 -3.806 1.00 84.62 184 THR A C 1
ATOM 1512 O O . THR A 1 184 ? -16.780 8.092 -4.482 1.00 84.62 184 THR A O 1
ATOM 1515 N N . ASP A 1 185 ? -18.274 6.719 -3.512 1.00 80.88 185 ASP A N 1
ATOM 1516 C CA . ASP A 1 185 ? -19.460 7.473 -3.948 1.00 80.88 185 ASP A CA 1
ATOM 1517 C C . ASP A 1 185 ? -19.451 8.937 -3.464 1.00 80.88 185 ASP A C 1
ATOM 1519 O O . ASP A 1 185 ? -20.006 9.822 -4.116 1.00 80.88 185 ASP A O 1
ATOM 1523 N N . ALA A 1 186 ? -18.797 9.210 -2.329 1.00 82.12 186 ALA A N 1
ATOM 1524 C CA . ALA A 1 186 ? -18.651 10.550 -1.761 1.00 82.12 186 ALA A CA 1
ATOM 1525 C C . ALA A 1 186 ? -17.461 11.339 -2.347 1.00 82.12 186 ALA A C 1
ATOM 1527 O O . ALA A 1 186 ? -17.300 12.525 -2.049 1.00 82.12 186 ALA A O 1
ATOM 1528 N N . GLY A 1 187 ? -16.636 10.699 -3.181 1.00 83.50 187 GLY A N 1
ATOM 1529 C CA . GLY A 1 187 ? -15.414 11.253 -3.757 1.00 83.50 187 GLY A CA 1
ATOM 1530 C C . GLY A 1 187 ? -14.146 10.499 -3.336 1.00 83.50 187 GLY A C 1
ATOM 1531 O O . GLY A 1 187 ? -14.216 9.488 -2.633 1.00 83.50 187 GLY A O 1
ATOM 1532 N N . PRO A 1 188 ? -12.968 10.961 -3.785 1.00 88.81 188 PRO A N 1
ATOM 1533 C CA . PRO A 1 188 ? -11.703 10.317 -3.460 1.00 88.81 188 PRO A CA 1
ATOM 1534 C C . PRO A 1 188 ? -11.339 10.514 -1.985 1.00 88.81 188 PRO A C 1
ATOM 1536 O O . PRO A 1 188 ? -11.477 11.614 -1.449 1.00 88.81 188 PRO A O 1
ATOM 1539 N N . LEU A 1 189 ? -10.814 9.465 -1.359 1.00 92.00 189 LEU A N 1
ATOM 1540 C CA . LEU A 1 189 ? -10.249 9.465 -0.010 1.00 92.00 189 LEU A CA 1
ATOM 1541 C C . LEU A 1 189 ? -8.788 9.012 -0.053 1.00 92.00 189 LEU A C 1
ATOM 1543 O O . LEU A 1 189 ? -8.358 8.383 -1.017 1.00 92.00 189 LEU A O 1
ATOM 1547 N N . LEU A 1 190 ? -8.018 9.336 0.986 1.00 94.75 190 LEU A N 1
ATOM 1548 C CA . LEU A 1 190 ? -6.678 8.768 1.163 1.00 94.75 190 LEU A CA 1
ATOM 1549 C C . LEU A 1 190 ? -6.794 7.276 1.490 1.00 94.75 190 LEU A C 1
ATOM 1551 O O . LEU A 1 190 ? -7.798 6.832 2.038 1.00 94.75 190 LEU A O 1
ATOM 1555 N N . CYS A 1 191 ? -5.745 6.522 1.175 1.00 94.50 191 CYS A N 1
ATOM 1556 C CA . CYS A 1 191 ? -5.722 5.068 1.328 1.00 94.50 191 CYS A CA 1
ATOM 1557 C C . CYS A 1 191 ? -5.835 4.544 2.766 1.00 94.50 191 CYS A C 1
ATOM 1559 O O . CYS A 1 191 ? -6.096 3.358 2.939 1.00 94.50 191 CYS A O 1
ATOM 1561 N N . SER A 1 192 ? -5.587 5.388 3.769 1.00 96.81 192 SER A N 1
ATOM 1562 C CA . SER A 1 192 ? -5.695 5.041 5.186 1.00 96.81 192 SER A CA 1
ATOM 1563 C C . SER A 1 192 ? -5.818 6.285 6.067 1.00 96.81 192 SER A C 1
ATOM 1565 O O . SER A 1 192 ? -5.444 7.397 5.662 1.00 96.81 192 SER A O 1
ATOM 1567 N N . ASP A 1 193 ? -6.291 6.093 7.297 1.00 96.25 193 ASP A N 1
ATOM 1568 C CA . ASP A 1 193 ? -6.405 7.154 8.298 1.00 96.25 193 ASP A CA 1
ATOM 1569 C C . ASP A 1 193 ? -5.040 7.691 8.734 1.00 96.25 193 ASP A C 1
ATOM 1571 O O . ASP A 1 193 ? -4.835 8.907 8.813 1.00 96.25 193 ASP A O 1
ATOM 1575 N N . SER A 1 194 ? -4.077 6.802 8.973 1.00 96.94 194 SER A N 1
ATOM 1576 C CA . SER A 1 194 ? -2.714 7.188 9.357 1.00 96.94 194 SER A CA 1
ATOM 1577 C C . SER A 1 194 ? -2.025 8.018 8.273 1.00 96.94 194 SER A C 1
ATOM 1579 O O . SER A 1 194 ? -1.436 9.064 8.560 1.00 96.94 194 SER A O 1
ATOM 1581 N N . PHE A 1 195 ? -2.157 7.620 7.005 1.00 97.19 195 PHE A N 1
ATOM 1582 C CA . PHE A 1 195 ? -1.566 8.349 5.893 1.00 97.19 195 PHE A CA 1
ATOM 1583 C C . PHE A 1 195 ? -2.255 9.698 5.688 1.00 97.19 195 PHE A C 1
ATOM 1585 O O . PHE A 1 195 ? -1.590 10.714 5.473 1.00 97.19 195 PHE A O 1
ATOM 1592 N N . ARG A 1 196 ? -3.583 9.755 5.847 1.00 96.25 196 ARG A N 1
ATOM 1593 C CA . ARG A 1 196 ? -4.327 11.020 5.872 1.00 96.25 196 ARG A CA 1
ATOM 1594 C C . ARG A 1 196 ? -3.808 11.960 6.962 1.00 96.25 196 ARG A C 1
ATOM 1596 O O . ARG A 1 196 ? -3.571 13.137 6.682 1.00 96.25 196 ARG A O 1
ATOM 1603 N N . ASN A 1 197 ? -3.609 11.462 8.181 1.00 95.25 197 ASN A N 1
ATOM 1604 C CA . ASN A 1 197 ? -3.083 12.249 9.297 1.00 95.25 197 ASN A CA 1
ATOM 1605 C C . ASN A 1 197 ? -1.665 12.759 9.013 1.00 95.25 197 ASN A C 1
ATOM 1607 O O . ASN A 1 197 ? -1.368 13.930 9.261 1.00 95.25 197 ASN A O 1
ATOM 1611 N N . PHE A 1 198 ? -0.807 11.915 8.439 1.00 96.69 198 PHE A N 1
ATOM 1612 C CA . PHE A 1 198 ? 0.528 12.307 7.997 1.00 96.69 198 PHE A CA 1
ATOM 1613 C C . PHE A 1 198 ? 0.484 13.436 6.949 1.00 96.69 198 PHE A C 1
ATOM 1615 O O . PHE A 1 198 ? 1.220 14.420 7.071 1.00 96.69 198 PHE A O 1
ATOM 1622 N N . VAL A 1 199 ? -0.401 13.338 5.951 1.00 95.69 199 VAL A N 1
ATOM 1623 C CA . VAL A 1 199 ? -0.566 14.363 4.904 1.00 95.69 199 VAL A CA 1
ATOM 1624 C C . VAL A 1 199 ? -1.040 15.689 5.500 1.00 95.69 199 VAL A C 1
ATOM 1626 O O . VAL A 1 199 ? -0.501 16.734 5.142 1.00 95.69 199 VAL A O 1
ATOM 1629 N N . LEU A 1 200 ? -1.997 15.668 6.436 1.00 94.12 200 LEU A N 1
ATOM 1630 C CA . LEU A 1 200 ? -2.457 16.879 7.131 1.00 94.12 200 LEU A CA 1
ATOM 1631 C C . LEU A 1 200 ? -1.302 17.573 7.866 1.00 94.12 200 LEU A C 1
ATOM 1633 O O . LEU A 1 200 ? -1.060 18.760 7.651 1.00 94.12 200 LEU A O 1
ATOM 1637 N N . ARG A 1 201 ? -0.532 16.813 8.659 1.00 92.19 201 ARG A N 1
ATOM 1638 C CA . ARG A 1 201 ? 0.642 17.330 9.386 1.00 92.19 201 ARG A CA 1
ATOM 1639 C C . ARG A 1 201 ? 1.697 17.903 8.427 1.00 92.19 201 ARG A C 1
ATOM 1641 O O . ARG A 1 201 ? 2.281 18.947 8.706 1.00 92.19 201 ARG A O 1
ATOM 1648 N N . SER A 1 202 ? 1.924 17.248 7.289 1.00 89.12 202 SER A N 1
ATOM 1649 C CA . SER A 1 202 ? 2.906 17.668 6.278 1.00 89.12 202 SER A CA 1
ATOM 1650 C C . SER A 1 202 ? 2.469 18.902 5.476 1.00 89.12 202 SER A C 1
ATOM 1652 O O . SER A 1 202 ? 3.302 19.745 5.134 1.00 89.12 202 SER A O 1
ATOM 1654 N N . GLY A 1 203 ? 1.171 19.043 5.195 1.00 72.75 203 GLY A N 1
ATOM 1655 C CA . GLY A 1 203 ?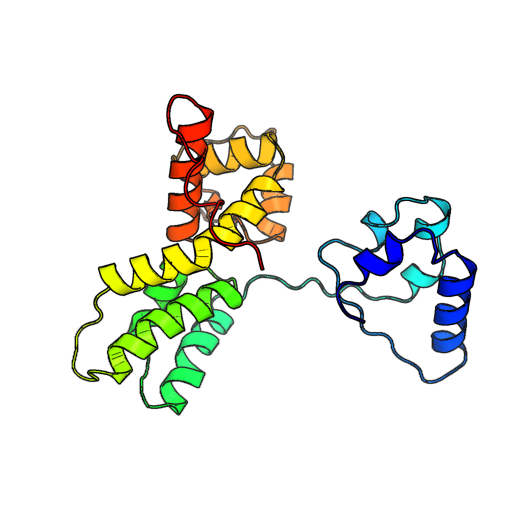 0.603 20.192 4.483 1.00 72.75 203 GLY A CA 1
ATOM 1656 C C . GLY A 1 203 ? 0.593 21.481 5.315 1.00 72.75 203 GLY A C 1
ATOM 1657 O O . GLY A 1 203 ? 0.854 22.567 4.787 1.00 72.75 203 GLY A O 1
ATOM 1658 N N . ASP A 1 204 ? 0.379 21.374 6.627 1.00 65.12 204 ASP A N 1
ATOM 1659 C CA . ASP A 1 204 ? 0.445 22.515 7.552 1.00 65.12 204 ASP A CA 1
ATOM 1660 C C . ASP A 1 204 ? 1.868 23.101 7.636 1.00 65.12 204 ASP A C 1
ATOM 1662 O O . ASP A 1 204 ? 2.062 24.320 7.651 1.00 65.12 204 ASP A O 1
ATOM 1666 N N . VAL A 1 205 ? 2.893 22.244 7.580 1.00 58.78 205 VAL A N 1
ATOM 1667 C CA . VAL A 1 205 ? 4.305 22.664 7.569 1.00 58.78 205 VAL A CA 1
ATOM 1668 C C . VAL A 1 205 ? 4.653 23.483 6.318 1.00 58.78 205 VAL A C 1
ATOM 1670 O O . VAL A 1 205 ? 5.432 24.435 6.412 1.00 58.78 205 VAL A O 1
ATOM 1673 N N . GLN A 1 206 ? 4.053 23.170 5.164 1.00 53.06 206 GLN A N 1
ATOM 1674 C CA . GLN A 1 206 ? 4.279 23.904 3.911 1.00 53.06 206 GLN A CA 1
ATOM 1675 C C . GLN A 1 206 ? 3.525 25.243 3.839 1.00 53.06 206 GLN A C 1
ATOM 1677 O O . GLN A 1 206 ? 3.960 26.144 3.123 1.00 53.06 206 GLN A O 1
ATOM 1682 N N . THR A 1 207 ? 2.422 25.410 4.580 1.00 52.56 207 THR A N 1
ATOM 1683 C CA . THR A 1 207 ? 1.582 26.624 4.537 1.00 52.56 207 THR A CA 1
ATOM 1684 C C . THR A 1 207 ? 1.947 27.682 5.589 1.00 52.56 207 THR A C 1
ATOM 1686 O O . THR A 1 207 ? 1.634 28.858 5.393 1.00 52.56 207 THR A O 1
ATOM 1689 N N . GLY A 1 208 ? 2.695 27.329 6.645 1.00 41.88 208 GLY A N 1
ATOM 1690 C CA . GLY A 1 208 ? 3.383 28.300 7.504 1.00 41.88 208 GLY A CA 1
ATOM 1691 C C . GLY A 1 208 ? 3.664 27.835 8.941 1.00 41.88 208 GLY A C 1
ATOM 1692 O O . GLY A 1 208 ? 2.743 27.579 9.703 1.00 41.88 208 GLY A O 1
ATOM 1693 N N . ARG A 1 209 ? 4.950 27.900 9.337 1.00 44.25 209 ARG A N 1
ATOM 1694 C CA . ARG A 1 209 ? 5.528 27.741 10.699 1.00 44.25 209 ARG A CA 1
ATOM 1695 C C . ARG A 1 209 ? 5.435 26.341 11.340 1.00 44.25 209 ARG A C 1
ATOM 1697 O O . ARG A 1 209 ? 4.648 26.119 12.250 1.00 44.25 209 ARG A O 1
ATOM 1704 N N . GLY A 1 210 ? 6.399 25.468 11.035 1.00 35.47 210 GLY A N 1
ATOM 1705 C CA . GLY A 1 210 ? 6.691 24.301 11.879 1.00 35.47 210 GLY A CA 1
ATOM 1706 C C . GLY A 1 210 ? 7.962 23.561 11.464 1.00 35.47 210 GLY A C 1
ATOM 1707 O O . GLY A 1 210 ? 8.019 22.980 10.392 1.00 35.47 210 GLY A O 1
ATOM 1708 N N . ARG A 1 211 ? 9.006 23.601 12.298 1.00 39.66 211 ARG A N 1
ATOM 1709 C CA . ARG A 1 211 ? 10.288 22.904 12.088 1.00 39.66 211 ARG A CA 1
ATOM 1710 C C . ARG A 1 211 ? 10.104 21.378 12.139 1.00 39.66 211 ARG A C 1
ATOM 1712 O O . ARG A 1 211 ? 9.986 20.835 13.230 1.00 39.66 211 ARG A O 1
ATOM 1719 N N . PHE A 1 212 ? 10.254 20.690 11.010 1.00 41.19 212 PHE A N 1
ATOM 1720 C CA . PHE A 1 212 ? 10.739 19.303 10.980 1.00 41.19 212 PHE A CA 1
ATOM 1721 C C . PHE A 1 212 ? 12.224 19.316 10.597 1.00 41.19 212 PHE A C 1
ATOM 1723 O O . PHE A 1 212 ? 12.589 19.091 9.452 1.00 41.19 212 PHE A O 1
ATOM 1730 N N . SER A 1 213 ? 13.105 19.650 11.547 1.00 39.03 213 SER A N 1
ATOM 1731 C CA . SER A 1 213 ? 14.559 19.491 11.345 1.00 39.03 213 SER A CA 1
ATOM 1732 C C . SER A 1 213 ? 15.250 18.669 12.438 1.00 39.03 213 SER A C 1
ATOM 1734 O O . SER A 1 213 ? 16.472 18.720 12.542 1.00 39.03 213 SER A O 1
ATOM 1736 N N . SER A 1 214 ? 14.518 17.920 13.272 1.00 37.38 214 SER A N 1
ATOM 1737 C CA . SER A 1 214 ? 15.136 17.213 14.409 1.00 37.38 214 SER A CA 1
ATOM 1738 C C . SER A 1 214 ? 14.884 15.708 14.506 1.00 37.38 214 SER A C 1
ATOM 1740 O O . SER A 1 214 ? 15.454 15.098 15.403 1.00 37.38 214 SER A O 1
ATOM 1742 N N . LEU A 1 215 ? 14.108 15.083 13.611 1.00 40.22 215 LEU A N 1
ATOM 1743 C CA . LEU A 1 215 ? 13.865 13.627 13.673 1.00 40.22 215 LEU A CA 1
ATOM 1744 C C . LEU A 1 215 ? 14.592 12.816 12.586 1.00 40.22 215 LEU A C 1
ATOM 1746 O O . LEU A 1 215 ? 15.000 11.692 12.848 1.00 40.22 215 LEU A O 1
ATOM 1750 N N . LEU A 1 216 ? 14.910 13.414 11.433 1.00 44.28 216 LEU A N 1
ATOM 1751 C CA . LEU A 1 216 ? 15.694 12.764 10.363 1.00 44.28 216 LEU A CA 1
ATOM 1752 C C . LEU A 1 216 ? 17.207 12.659 10.660 1.00 44.28 216 LEU A C 1
ATOM 1754 O O . LEU A 1 216 ? 17.956 12.078 9.884 1.00 44.28 216 LEU A O 1
ATOM 1758 N N . GLY A 1 217 ? 17.679 13.194 11.791 1.00 31.80 217 GLY A N 1
ATOM 1759 C CA . GLY A 1 217 ? 19.101 13.192 12.161 1.00 31.80 217 GLY A CA 1
ATOM 1760 C C . GLY A 1 217 ? 19.616 11.917 12.839 1.00 31.80 217 GLY A C 1
ATOM 1761 O O . GLY A 1 217 ? 20.786 11.891 13.214 1.00 31.80 217 GLY A O 1
ATOM 1762 N N . LYS A 1 218 ? 18.778 10.890 13.054 1.00 35.88 218 LYS A N 1
ATOM 1763 C CA . LYS A 1 218 ? 19.161 9.696 13.838 1.00 35.88 218 LYS A CA 1
ATOM 1764 C C . LYS A 1 218 ? 19.210 8.368 13.086 1.00 35.88 218 LYS A C 1
ATOM 1766 O O . LYS A 1 218 ? 19.688 7.401 13.665 1.00 35.88 218 LYS A O 1
ATOM 1771 N N . PHE A 1 219 ? 18.833 8.318 11.813 1.00 35.38 219 PHE A N 1
ATOM 1772 C CA . PHE A 1 219 ? 18.996 7.110 11.002 1.00 35.38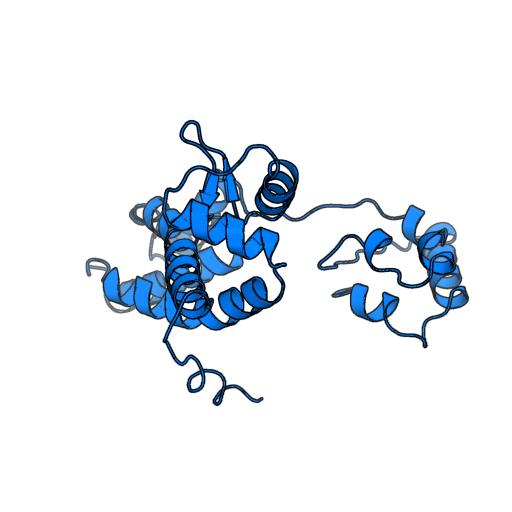 219 PHE A CA 1
ATOM 1773 C C . PHE A 1 219 ? 20.007 7.360 9.890 1.00 35.38 219 PHE A C 1
ATOM 1775 O O . PHE A 1 219 ? 19.671 7.701 8.761 1.00 35.38 219 PHE A O 1
ATOM 1782 N N . LYS A 1 220 ? 21.281 7.217 10.256 1.00 30.70 220 LYS A N 1
ATOM 1783 C CA . LYS A 1 220 ? 22.372 6.989 9.315 1.00 30.70 220 LYS A CA 1
ATOM 1784 C C . LYS A 1 220 ? 22.986 5.645 9.704 1.00 30.70 220 LYS A C 1
ATOM 1786 O O . LYS A 1 220 ? 23.688 5.578 10.711 1.00 30.70 220 LYS A O 1
ATOM 1791 N N . ILE A 1 221 ? 22.620 4.596 8.970 1.00 34.50 221 ILE A N 1
ATOM 1792 C CA . ILE A 1 221 ? 23.413 3.364 8.867 1.00 34.50 221 ILE A CA 1
ATOM 1793 C C . ILE A 1 221 ? 24.349 3.568 7.679 1.00 34.50 221 ILE A C 1
ATOM 1795 O O . ILE A 1 221 ? 23.858 4.087 6.650 1.00 34.50 221 ILE A O 1
#